Protein AF-A0A925WVT5-F1 (afdb_monomer_lite)

Secondary structure (DSSP, 8-state):
-PPPPP-PPPPPPP---PPPHHHHHHHHHHHHHHHHHHHHHHHHHHHHHHHTS---HHHHHHHHTTPPPPTTPEE-HHHHHHHHHHHHHHHHHH-S-EEEEEEEEESS-HHHHHHHHHHHHHHTT-EE-S-S---SS---TTEEEEEEEETTTTEEEEEEEEEPP--S-S--TTGGGPEEEEEEEEE-PPPGGGS-------

Foldseek 3Di:
DDDDDDDDDDPDDPPDPPDPVVVVVVVVVVVVVVVVCVVVVVLVVQLVVQLPDDDDPVVLVVLLPPQDDDPPWAWDSNVLSNVRSVVVVVCVVVDPKRKHKTKTKDQAAQVVRVVVSVVVVVVVVWDWDPVQDPPPDDPPVFKGKIKTAHLVQQKIKIKMKGQDPPPVPPVDPSSRRIIMIMIMMIGDHDHPVPPPPPDPDD

pLDDT: mean 70.67, std 15.47, range [34.19, 94.88]

Radius of gyration: 29.47 Å; chains: 1; bounding box: 106×69×41 Å

Structure (mmCIF, N/CA/C/O backbone):
data_AF-A0A925WVT5-F1
#
_entry.id   AF-A0A925WVT5-F1
#
loop_
_atom_site.group_PDB
_atom_site.id
_atom_site.type_symbol
_atom_site.label_atom_id
_atom_site.label_alt_id
_atom_site.label_comp_id
_atom_site.label_asym_id
_atom_site.label_entity_id
_atom_site.label_seq_id
_atom_site.pdbx_PDB_ins_code
_atom_site.Cartn_x
_atom_site.Cartn_y
_atom_site.Cartn_z
_atom_site.occupancy
_atom_site.B_iso_or_equiv
_atom_site.auth_seq_id
_atom_site.auth_comp_id
_atom_site.auth_asym_id
_atom_site.auth_atom_id
_atom_site.pdbx_PDB_model_num
ATOM 1 N N . MET A 1 1 ? 88.224 53.653 -10.652 1.00 45.69 1 MET A N 1
ATOM 2 C CA . MET A 1 1 ? 87.003 53.830 -11.466 1.00 45.69 1 MET A CA 1
ATOM 3 C C . MET A 1 1 ? 86.224 52.527 -11.390 1.00 45.69 1 MET A C 1
ATOM 5 O O . MET A 1 1 ? 86.598 51.569 -12.052 1.00 45.69 1 MET A O 1
ATOM 9 N N . SER A 1 2 ? 85.255 52.446 -10.478 1.00 47.62 2 SER A N 1
ATOM 10 C CA . SER A 1 2 ? 84.489 51.220 -10.221 1.00 47.62 2 SER A CA 1
ATOM 11 C C . SER A 1 2 ? 83.299 51.134 -11.172 1.00 47.62 2 SER A C 1
ATOM 13 O O . SER A 1 2 ? 82.505 52.067 -11.253 1.00 47.62 2 SER A O 1
ATOM 15 N N . TYR A 1 3 ? 83.199 50.018 -11.891 1.00 47.72 3 TYR A N 1
ATOM 16 C CA . TYR A 1 3 ? 82.054 49.664 -12.725 1.00 47.72 3 TYR A CA 1
ATOM 17 C C . TYR A 1 3 ? 80.846 49.322 -11.836 1.00 47.72 3 TYR A C 1
ATOM 19 O O . TYR A 1 3 ? 80.918 48.383 -11.046 1.00 47.72 3 TYR A O 1
ATOM 27 N N . SER A 1 4 ? 79.732 50.046 -11.986 1.00 49.59 4 SER A N 1
ATOM 28 C CA . SER A 1 4 ? 78.416 49.571 -11.534 1.00 49.59 4 SER A CA 1
ATOM 29 C C . SER A 1 4 ? 77.867 48.584 -12.569 1.00 49.59 4 SER A C 1
ATOM 31 O O . SER A 1 4 ? 77.761 48.961 -13.740 1.00 49.59 4 SER A O 1
ATOM 33 N N . PRO A 1 5 ? 77.506 47.344 -12.196 1.00 60.41 5 PRO A N 1
ATOM 34 C CA . PRO A 1 5 ? 76.841 46.432 -13.116 1.00 60.41 5 PRO A CA 1
ATOM 35 C C . PRO A 1 5 ? 75.437 46.953 -13.446 1.00 60.41 5 PRO A C 1
ATOM 37 O O . PRO A 1 5 ? 74.680 47.359 -12.564 1.00 60.41 5 PRO A O 1
ATOM 40 N N . ALA A 1 6 ? 75.109 46.959 -14.738 1.00 62.28 6 ALA A N 1
ATOM 41 C CA . ALA A 1 6 ? 73.810 47.368 -15.251 1.00 62.28 6 ALA A CA 1
ATOM 42 C C . ALA A 1 6 ? 72.690 46.490 -14.664 1.00 62.28 6 ALA A C 1
ATOM 44 O O . ALA A 1 6 ? 72.748 45.262 -14.724 1.00 62.28 6 ALA A O 1
ATOM 45 N N . TYR A 1 7 ? 71.665 47.131 -14.102 1.00 69.88 7 TYR A N 1
ATOM 46 C CA . TYR A 1 7 ? 70.455 46.472 -13.620 1.00 69.88 7 TYR A CA 1
ATOM 47 C C . TYR A 1 7 ? 69.658 45.927 -14.815 1.00 69.88 7 TYR A C 1
ATOM 49 O O . TYR A 1 7 ? 69.128 46.699 -15.614 1.00 69.88 7 TYR A O 1
ATOM 57 N N . ILE A 1 8 ? 69.582 44.601 -14.947 1.00 67.62 8 ILE A N 1
ATOM 58 C CA . ILE A 1 8 ? 68.705 43.928 -15.912 1.00 67.62 8 ILE A CA 1
ATOM 59 C C . ILE A 1 8 ? 67.385 43.637 -15.182 1.00 67.62 8 ILE A C 1
ATOM 61 O O . ILE A 1 8 ? 67.406 42.883 -14.205 1.00 67.62 8 ILE A O 1
ATOM 65 N N . PRO A 1 9 ? 66.243 44.218 -15.592 1.00 72.12 9 PRO A N 1
ATOM 66 C CA . PRO A 1 9 ? 64.969 43.907 -14.958 1.00 72.12 9 PRO A CA 1
ATOM 67 C C . PRO A 1 9 ? 64.610 42.427 -15.185 1.00 72.12 9 PRO A C 1
ATOM 69 O O . PRO A 1 9 ? 64.878 41.891 -16.265 1.00 72.12 9 PRO A O 1
ATOM 72 N N . PRO A 1 10 ? 64.001 41.747 -14.195 1.00 75.12 10 PRO A N 1
ATOM 73 C CA . PRO A 1 10 ? 63.557 40.370 -14.367 1.00 75.12 10 PRO A CA 1
ATOM 74 C C . PRO A 1 10 ? 62.516 40.284 -15.497 1.00 75.12 10 PRO A C 1
ATOM 76 O O . PRO A 1 10 ? 61.729 41.220 -15.677 1.00 75.12 10 PRO A O 1
ATOM 79 N N . PRO A 1 11 ? 62.490 39.180 -16.266 1.00 73.38 11 PRO A N 1
ATOM 80 C CA . PRO A 1 11 ? 61.531 39.018 -17.349 1.00 73.38 11 PRO A CA 1
ATOM 81 C C . PRO A 1 11 ? 60.091 39.104 -16.813 1.00 73.38 11 PRO A C 1
ATOM 83 O O . PRO A 1 11 ? 59.824 38.652 -15.694 1.00 73.38 11 PRO A O 1
ATOM 86 N N . PRO A 1 12 ? 59.150 39.670 -17.592 1.00 67.06 12 PRO A N 1
ATOM 87 C CA . PRO A 1 12 ? 57.758 39.772 -17.179 1.00 67.06 12 PRO A CA 1
ATOM 88 C C . PRO A 1 12 ? 57.200 38.378 -16.874 1.00 67.06 12 PRO A C 1
ATOM 90 O O . PRO A 1 12 ? 57.377 37.438 -17.652 1.00 67.06 12 PRO A O 1
ATOM 93 N N . ALA A 1 13 ? 56.531 38.242 -15.726 1.00 66.44 13 ALA A N 1
ATOM 94 C CA . ALA A 1 13 ? 55.899 36.989 -15.331 1.00 66.44 13 ALA A CA 1
ATOM 95 C C . ALA A 1 13 ? 54.921 36.517 -16.427 1.00 66.44 13 ALA A C 1
ATOM 97 O O . ALA A 1 13 ? 54.208 37.346 -17.002 1.00 66.44 13 ALA A O 1
ATOM 98 N N . PRO A 1 14 ? 54.850 35.206 -16.728 1.00 63.38 14 PRO A N 1
ATOM 99 C CA . PRO A 1 14 ? 53.946 34.708 -17.753 1.00 63.38 14 PRO A CA 1
ATOM 100 C C . PRO A 1 14 ? 52.505 35.068 -17.386 1.00 63.38 14 PRO A C 1
ATOM 102 O O . PRO A 1 14 ? 52.038 34.785 -16.279 1.00 63.38 14 PRO A O 1
ATOM 105 N N . ALA A 1 15 ? 51.797 35.692 -18.329 1.00 61.28 15 ALA A N 1
ATOM 106 C CA . ALA A 1 15 ? 50.393 36.036 -18.173 1.00 61.28 15 ALA A CA 1
ATOM 107 C C . ALA A 1 15 ? 49.598 34.768 -17.825 1.00 61.28 15 ALA A C 1
ATOM 109 O O . ALA A 1 15 ? 49.485 33.844 -18.637 1.00 61.28 15 ALA A O 1
ATOM 110 N N . ARG A 1 16 ? 49.051 34.705 -16.604 1.00 61.50 16 ARG A N 1
ATOM 111 C CA . ARG A 1 16 ? 48.107 33.654 -1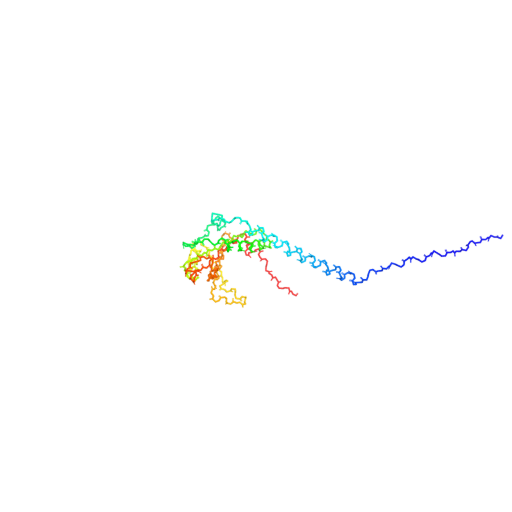6.217 1.00 61.50 16 ARG A CA 1
ATOM 112 C C . ARG A 1 16 ? 46.911 33.761 -17.159 1.00 61.50 16 ARG A C 1
ATOM 114 O O . ARG A 1 16 ? 46.102 34.673 -17.020 1.00 61.50 16 ARG A O 1
ATOM 121 N N . ARG A 1 17 ? 46.801 32.846 -18.128 1.00 60.56 17 ARG A N 1
ATOM 122 C CA . ARG A 1 17 ? 45.593 32.690 -18.948 1.00 60.56 17 ARG A CA 1
ATOM 123 C C . ARG A 1 17 ? 44.449 32.324 -18.007 1.00 60.56 17 ARG A C 1
ATOM 125 O O . ARG A 1 17 ? 44.301 31.165 -17.621 1.00 60.56 17 ARG A O 1
ATOM 132 N N . GLY A 1 18 ? 43.694 33.332 -17.577 1.00 61.41 18 GLY A N 1
ATOM 133 C CA . GLY A 1 18 ? 42.478 33.145 -16.802 1.00 61.41 18 GLY A CA 1
ATOM 134 C C . GLY A 1 18 ? 41.547 32.231 -17.586 1.00 61.41 18 GLY A C 1
ATOM 135 O O . GLY A 1 18 ? 41.316 32.448 -18.777 1.00 61.41 18 GLY A O 1
ATOM 136 N N . ARG A 1 19 ? 41.071 31.160 -16.948 1.00 66.19 19 ARG A N 1
ATOM 137 C CA . ARG A 1 19 ? 40.091 30.271 -17.575 1.00 66.19 19 ARG A CA 1
ATOM 138 C C . ARG A 1 19 ? 38.859 31.102 -17.925 1.00 66.19 19 ARG A C 1
ATOM 140 O O . ARG A 1 19 ? 38.351 31.832 -17.078 1.00 66.19 19 ARG A O 1
ATOM 147 N N . SER A 1 20 ? 38.422 30.999 -19.179 1.00 72.50 20 SER A N 1
ATOM 148 C CA . SER A 1 20 ? 37.258 31.723 -19.688 1.00 72.50 20 SER A CA 1
ATOM 149 C C . SER A 1 20 ? 36.032 31.441 -18.806 1.00 72.50 20 SER A C 1
ATOM 151 O O . SER A 1 20 ? 35.826 30.282 -18.443 1.00 72.50 20 SER A O 1
ATOM 153 N N . PRO A 1 21 ? 35.195 32.437 -18.475 1.00 66.00 21 PRO A N 1
ATOM 154 C CA . PRO A 1 21 ? 33.977 32.228 -17.686 1.00 66.00 21 PRO A CA 1
ATOM 155 C C . PRO A 1 21 ? 33.044 31.163 -18.296 1.00 66.00 21 PRO A C 1
ATOM 157 O O . PRO A 1 21 ? 32.388 30.422 -17.566 1.00 66.00 21 PRO A O 1
ATOM 160 N N . TRP A 1 22 ? 33.080 30.978 -19.620 1.00 60.25 22 TRP A N 1
ATOM 161 C CA . TRP A 1 22 ? 32.356 29.920 -20.336 1.00 60.25 22 TRP A CA 1
ATOM 162 C C . TRP A 1 22 ? 32.799 28.497 -19.973 1.00 60.25 22 TRP A C 1
ATOM 164 O O . TRP A 1 22 ? 32.006 27.564 -20.066 1.00 60.25 22 TRP A O 1
ATOM 174 N N . PHE A 1 23 ? 34.038 28.323 -19.506 1.00 69.94 23 PHE A N 1
ATOM 175 C CA . PHE A 1 23 ? 34.522 27.046 -18.982 1.00 69.94 23 PHE A CA 1
ATOM 176 C C . PHE A 1 23 ? 33.758 26.642 -17.715 1.00 69.94 23 PHE A C 1
ATOM 178 O O . PHE A 1 23 ? 33.410 25.476 -17.551 1.00 69.94 23 PHE A O 1
ATOM 185 N N . PHE A 1 24 ? 33.443 27.604 -16.840 1.00 64.31 24 PHE A N 1
ATOM 186 C CA . PHE A 1 24 ? 32.674 27.346 -15.621 1.00 64.31 24 PHE A CA 1
ATOM 187 C C . PHE A 1 24 ? 31.195 27.086 -15.919 1.00 64.31 24 PHE A C 1
ATOM 189 O O . PHE A 1 24 ? 30.600 26.218 -15.289 1.00 64.31 24 PHE A O 1
ATOM 196 N N . VAL A 1 25 ? 30.626 27.757 -16.926 1.00 65.31 25 VAL A N 1
ATOM 197 C CA . VAL A 1 25 ? 29.258 27.481 -17.403 1.00 65.31 25 VAL A CA 1
ATOM 198 C C . VAL A 1 25 ? 29.161 26.079 -18.017 1.00 65.31 25 VAL A C 1
ATOM 200 O O . VAL A 1 25 ? 28.255 25.321 -17.677 1.00 65.31 25 VAL A O 1
ATOM 203 N N . GLY A 1 26 ? 30.124 25.692 -18.861 1.00 65.25 26 GLY A N 1
ATOM 204 C CA . GLY A 1 26 ? 30.185 24.351 -19.453 1.00 65.25 26 GLY A CA 1
ATOM 205 C C . GLY A 1 26 ? 30.374 23.247 -18.408 1.00 65.25 26 GLY A C 1
ATOM 206 O O . GLY A 1 26 ? 29.669 22.241 -18.441 1.00 65.25 26 GLY A O 1
ATOM 207 N N . MET A 1 27 ? 31.259 23.464 -17.430 1.00 72.62 27 MET A N 1
ATOM 208 C CA . MET A 1 27 ? 31.449 22.548 -16.299 1.00 72.62 27 MET A CA 1
ATOM 209 C C . MET A 1 27 ? 30.206 22.450 -15.409 1.00 72.62 27 MET A C 1
ATOM 211 O O . MET A 1 27 ? 29.864 21.355 -14.970 1.00 72.62 27 MET A O 1
ATOM 215 N N . GLY A 1 28 ? 29.511 23.565 -15.170 1.00 63.00 28 GLY A N 1
ATOM 216 C CA . GLY A 1 28 ? 28.261 23.583 -14.414 1.00 63.00 28 GLY A CA 1
ATOM 217 C C . GLY A 1 28 ? 27.161 22.777 -15.102 1.00 63.00 28 GLY A C 1
ATOM 218 O O . GLY A 1 28 ? 26.512 21.956 -14.461 1.00 63.00 28 GLY A O 1
ATOM 219 N N . CYS A 1 29 ? 27.003 22.938 -16.418 1.00 74.19 29 CYS A N 1
ATOM 220 C CA . CYS A 1 29 ? 26.008 22.198 -17.193 1.00 74.19 29 CYS A CA 1
ATOM 221 C C . CYS A 1 29 ? 26.336 20.695 -17.256 1.00 74.19 29 CYS A C 1
ATOM 223 O O . CYS A 1 29 ? 25.462 19.861 -17.036 1.00 74.19 29 CYS A O 1
ATOM 225 N N . LEU A 1 30 ? 27.610 20.336 -17.456 1.00 69.25 30 LEU A N 1
ATOM 226 C CA . LEU A 1 30 ? 28.064 18.942 -17.443 1.00 69.25 30 LEU A CA 1
ATOM 227 C C . LEU A 1 30 ? 27.851 18.279 -16.072 1.00 69.25 30 LEU A C 1
ATOM 229 O O . LEU A 1 30 ? 27.369 17.151 -16.004 1.00 69.25 30 LEU A O 1
ATOM 233 N N . ALA A 1 31 ? 28.172 18.978 -14.980 1.00 68.06 31 ALA A N 1
ATOM 234 C CA . ALA A 1 31 ? 27.946 18.483 -13.625 1.00 68.06 31 ALA A CA 1
ATOM 235 C C . ALA A 1 31 ? 26.453 18.274 -13.341 1.00 68.06 31 ALA A C 1
ATOM 237 O O . ALA A 1 31 ? 26.081 17.269 -12.743 1.00 68.06 31 ALA A O 1
ATOM 238 N N . LEU A 1 32 ? 25.595 19.181 -13.813 1.00 68.75 32 LEU A N 1
ATOM 239 C CA . LEU A 1 32 ? 24.148 19.080 -13.641 1.00 68.75 32 LEU A CA 1
ATOM 240 C C . LEU A 1 32 ? 23.580 17.904 -14.442 1.00 68.75 32 LEU A C 1
ATOM 242 O O . LEU A 1 32 ? 22.817 17.110 -13.901 1.00 68.75 32 LEU A O 1
ATOM 246 N N . VAL A 1 33 ? 24.028 17.711 -15.684 1.00 73.44 33 VAL A N 1
ATOM 247 C CA . VAL A 1 33 ? 23.673 16.541 -16.502 1.00 73.44 33 VAL A CA 1
ATOM 248 C C . VAL A 1 33 ? 24.099 15.247 -15.807 1.00 73.44 33 VAL A C 1
ATOM 250 O O . VAL A 1 33 ? 23.264 14.369 -15.604 1.00 73.44 33 VAL A O 1
ATOM 253 N N . LEU A 1 34 ? 25.353 15.138 -15.361 1.00 72.56 34 LEU A N 1
ATOM 254 C CA . LEU A 1 34 ? 25.850 13.953 -14.652 1.00 72.56 34 LEU A CA 1
ATOM 255 C C . LEU A 1 34 ? 25.099 13.690 -13.343 1.00 72.56 34 LEU A C 1
ATOM 257 O O . LEU A 1 34 ? 24.803 12.540 -13.032 1.00 72.56 34 LEU A O 1
ATOM 261 N N . LEU A 1 35 ? 24.747 14.737 -12.599 1.00 71.94 35 LEU A N 1
ATOM 262 C CA . LEU A 1 35 ? 23.966 14.625 -11.370 1.00 71.94 35 LEU A CA 1
ATOM 263 C C . LEU A 1 35 ? 22.532 14.160 -11.659 1.00 71.94 35 LEU A C 1
ATOM 265 O O . LEU A 1 35 ? 22.002 13.328 -10.927 1.00 71.94 35 LEU A O 1
ATOM 269 N N . THR A 1 36 ? 21.937 14.613 -12.765 1.00 62.91 36 THR A N 1
ATOM 270 C CA . THR A 1 36 ? 20.603 14.178 -13.207 1.00 62.91 36 THR A CA 1
ATOM 271 C C . THR A 1 36 ? 20.624 12.718 -13.660 1.00 62.91 36 THR A C 1
ATOM 273 O O . THR A 1 36 ? 19.801 11.927 -13.209 1.00 62.91 36 THR A O 1
ATOM 276 N N . PHE A 1 37 ? 21.600 12.317 -14.481 1.00 67.75 37 PHE A N 1
ATOM 277 C CA . PHE A 1 37 ? 21.779 10.919 -14.889 1.00 67.75 37 PHE A CA 1
ATOM 278 C C . PHE A 1 37 ? 22.118 10.009 -13.705 1.00 67.75 37 PHE A C 1
ATOM 280 O O . PHE A 1 37 ? 21.626 8.887 -13.643 1.00 67.75 37 PHE A O 1
ATOM 287 N N . GLY A 1 38 ? 22.906 10.493 -12.742 1.00 62.12 38 GLY A N 1
ATOM 288 C CA . GLY A 1 38 ? 23.206 9.784 -11.502 1.00 62.12 38 GLY A CA 1
ATOM 289 C C . GLY A 1 38 ? 21.960 9.567 -10.644 1.00 62.12 38 GLY A C 1
ATOM 290 O O . GLY A 1 38 ? 21.712 8.446 -10.211 1.00 62.12 38 GLY A O 1
ATOM 291 N N . LEU A 1 39 ? 21.134 10.601 -10.453 1.00 59.88 39 LEU A N 1
ATOM 292 C CA . LEU A 1 39 ? 19.866 10.509 -9.719 1.00 59.88 39 LEU A CA 1
ATOM 293 C C . LEU A 1 39 ? 18.859 9.586 -10.408 1.00 59.88 39 LEU A C 1
ATOM 295 O O . LEU A 1 39 ? 18.268 8.729 -9.753 1.00 59.88 39 LEU A O 1
ATOM 299 N N . VAL A 1 40 ? 18.685 9.727 -11.724 1.00 61.34 40 VAL A N 1
ATOM 300 C CA . VAL A 1 40 ? 17.764 8.891 -12.505 1.00 61.34 40 VAL A CA 1
ATOM 301 C C . VAL A 1 40 ? 18.252 7.444 -12.539 1.00 61.34 40 VAL A C 1
ATOM 303 O O . VAL A 1 40 ? 17.480 6.537 -12.247 1.00 61.34 40 VAL A O 1
ATOM 306 N N . GLY A 1 41 ? 19.536 7.210 -12.816 1.00 60.28 41 GLY A N 1
ATOM 307 C CA . GLY A 1 41 ? 20.130 5.872 -12.825 1.00 60.28 41 GLY A CA 1
ATOM 308 C C . GLY A 1 41 ? 20.057 5.189 -11.458 1.00 60.28 41 GLY A C 1
ATOM 309 O O . GLY A 1 41 ? 19.690 4.017 -11.375 1.00 60.28 41 GLY A O 1
ATOM 310 N N . TYR A 1 42 ? 20.318 5.926 -10.375 1.00 62.66 42 TYR A N 1
ATOM 311 C CA . TYR A 1 42 ? 20.166 5.428 -9.008 1.00 62.66 42 TYR A CA 1
ATOM 312 C C . TYR A 1 42 ? 18.704 5.097 -8.675 1.00 62.66 42 TYR A C 1
ATOM 314 O O . TYR A 1 42 ? 18.426 4.037 -8.107 1.00 62.66 42 TYR A O 1
ATOM 322 N N . GLY A 1 43 ? 17.765 5.963 -9.069 1.00 58.47 43 GLY A N 1
ATOM 323 C CA . GLY A 1 43 ? 16.329 5.743 -8.904 1.00 58.47 43 GLY A CA 1
ATOM 324 C C . GLY A 1 43 ? 15.826 4.511 -9.660 1.00 58.47 43 GLY A C 1
ATOM 325 O O . GLY A 1 43 ? 15.137 3.677 -9.076 1.00 58.47 43 GLY A O 1
ATOM 326 N N . VAL A 1 44 ? 16.227 4.343 -10.925 1.00 60.97 44 VAL A N 1
ATOM 327 C CA . VAL A 1 44 ? 15.867 3.183 -11.759 1.00 60.97 44 VAL A CA 1
ATOM 328 C C . VAL A 1 44 ? 16.461 1.893 -11.193 1.00 60.97 44 VAL A C 1
ATOM 330 O O . VAL A 1 44 ? 15.740 0.913 -11.031 1.00 60.97 44 VAL A O 1
ATOM 333 N N . TYR A 1 45 ? 17.745 1.885 -10.821 1.00 60.25 45 TYR A N 1
ATOM 334 C CA . TYR A 1 45 ? 18.396 0.706 -10.239 1.00 60.25 45 TYR A CA 1
ATOM 335 C C . TYR A 1 45 ? 17.708 0.242 -8.947 1.00 60.25 45 TYR A C 1
ATOM 337 O O . TYR A 1 45 ? 17.424 -0.945 -8.770 1.00 60.25 45 TYR A O 1
ATOM 345 N N . ARG A 1 46 ? 17.382 1.181 -8.052 1.00 57.34 46 ARG A N 1
ATOM 346 C CA . ARG A 1 46 ? 16.660 0.886 -6.807 1.00 57.34 46 ARG A CA 1
ATOM 347 C C . ARG A 1 46 ? 15.222 0.438 -7.064 1.00 57.34 46 ARG A C 1
ATOM 349 O O . ARG A 1 46 ? 14.784 -0.513 -6.424 1.00 57.34 46 ARG A O 1
ATOM 356 N N . GLY A 1 47 ? 14.521 1.065 -8.010 1.00 55.28 47 GLY A N 1
ATOM 357 C CA . GLY A 1 47 ? 13.163 0.681 -8.403 1.00 55.28 47 GLY A CA 1
ATOM 358 C C . GLY A 1 47 ? 13.095 -0.740 -8.965 1.00 55.28 47 GLY A C 1
ATOM 359 O O . GLY A 1 47 ? 12.258 -1.530 -8.536 1.00 55.28 47 GLY A O 1
ATOM 360 N N . VAL A 1 48 ? 14.030 -1.107 -9.846 1.00 59.81 48 VAL A N 1
ATOM 361 C CA . VAL A 1 48 ? 14.134 -2.464 -10.412 1.00 59.81 48 VAL A CA 1
ATOM 362 C C . VAL A 1 48 ? 14.510 -3.487 -9.337 1.00 59.81 48 VAL A C 1
ATOM 364 O O . VAL A 1 48 ? 13.933 -4.571 -9.283 1.00 59.81 48 VAL A O 1
ATOM 367 N N . SER A 1 49 ? 15.437 -3.145 -8.437 1.00 60.38 49 SER A N 1
ATOM 368 C CA . SER A 1 49 ? 15.805 -4.016 -7.315 1.00 60.38 49 SER A CA 1
ATOM 369 C C . SER A 1 49 ? 14.628 -4.270 -6.365 1.00 60.38 49 SER A C 1
ATOM 371 O O . SER A 1 49 ? 14.449 -5.401 -5.922 1.00 60.38 49 SER A O 1
ATOM 373 N N . ALA A 1 50 ? 13.800 -3.255 -6.097 1.00 58.88 50 ALA A N 1
ATOM 374 C CA . ALA A 1 50 ? 12.591 -3.388 -5.288 1.00 58.88 50 ALA A CA 1
ATOM 375 C C . ALA A 1 50 ? 11.487 -4.193 -6.000 1.00 58.88 50 AL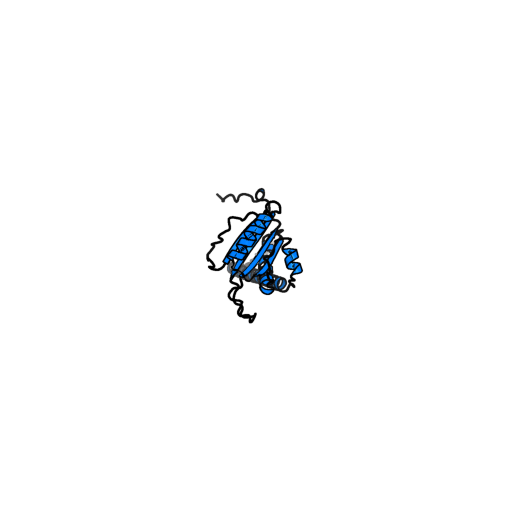A A C 1
ATOM 377 O O . ALA A 1 50 ? 10.836 -5.021 -5.368 1.00 58.88 50 ALA A O 1
ATOM 378 N N . TYR A 1 51 ? 11.306 -4.004 -7.311 1.00 57.84 51 TYR A N 1
ATOM 379 C CA . TYR A 1 51 ? 10.319 -4.738 -8.113 1.00 57.84 51 TYR A CA 1
ATOM 380 C C . TYR A 1 51 ? 10.630 -6.243 -8.217 1.00 57.84 51 TYR A C 1
ATOM 382 O O . TYR A 1 51 ? 9.722 -7.073 -8.245 1.00 57.84 51 TYR A O 1
ATOM 390 N N . ASN A 1 52 ? 11.914 -6.608 -8.219 1.00 61.91 52 ASN A N 1
ATOM 391 C CA . ASN A 1 52 ? 12.358 -8.001 -8.293 1.00 61.91 52 ASN A CA 1
ATOM 392 C C . ASN A 1 52 ? 12.319 -8.747 -6.949 1.00 61.91 52 ASN A C 1
ATOM 394 O O . ASN A 1 52 ? 12.656 -9.932 -6.912 1.00 61.91 52 ASN A O 1
ATOM 398 N N . GLN A 1 53 ? 11.923 -8.101 -5.846 1.00 65.81 53 GLN A N 1
ATOM 399 C CA . GLN A 1 53 ? 11.771 -8.813 -4.579 1.00 65.81 53 GLN A CA 1
ATOM 400 C C . GLN A 1 53 ? 10.567 -9.768 -4.644 1.00 65.81 53 GLN A C 1
ATOM 402 O O . GLN A 1 53 ? 9.500 -9.387 -5.139 1.00 65.81 53 GLN A O 1
ATOM 407 N N . PRO A 1 54 ? 10.713 -11.020 -4.171 1.00 63.72 54 PRO A N 1
ATOM 408 C CA . PRO A 1 54 ? 9.599 -11.953 -4.131 1.00 63.72 54 PRO A CA 1
ATOM 409 C C . PRO A 1 54 ? 8.526 -11.412 -3.183 1.00 63.72 54 PRO A C 1
ATOM 411 O O . PRO A 1 54 ? 8.815 -11.089 -2.038 1.00 63.72 54 PRO A O 1
ATOM 414 N N . VAL A 1 55 ? 7.288 -11.308 -3.669 1.00 70.31 55 VAL A N 1
ATOM 415 C CA . VAL A 1 55 ? 6.127 -10.914 -2.863 1.00 70.31 55 VAL A CA 1
ATOM 416 C C . VAL A 1 55 ? 5.290 -12.160 -2.617 1.00 70.31 55 VAL A C 1
ATOM 418 O O . VAL A 1 55 ? 4.826 -12.785 -3.570 1.00 70.31 55 VAL A O 1
ATOM 421 N N . THR A 1 56 ? 5.084 -12.518 -1.351 1.00 74.62 56 THR A N 1
ATOM 422 C CA . THR A 1 56 ? 4.187 -13.614 -0.959 1.00 74.62 56 THR A CA 1
ATOM 423 C C . THR A 1 56 ? 2.944 -13.080 -0.247 1.00 74.62 56 THR A C 1
ATOM 425 O O . THR A 1 56 ? 2.975 -12.014 0.371 1.00 74.62 56 THR A O 1
ATOM 428 N N . ASN A 1 57 ? 1.841 -13.837 -0.299 1.00 73.81 57 ASN A N 1
ATOM 429 C CA . ASN A 1 57 ? 0.605 -13.507 0.427 1.00 73.81 57 ASN A CA 1
ATOM 430 C C . ASN A 1 57 ? 0.861 -13.321 1.931 1.00 73.81 57 ASN A C 1
ATOM 432 O O . ASN A 1 57 ? 0.357 -12.384 2.542 1.00 73.81 57 ASN A O 1
ATOM 436 N N . GLU A 1 58 ? 1.675 -14.196 2.518 1.00 77.75 58 GLU A N 1
ATOM 437 C CA . GLU A 1 58 ? 2.023 -14.168 3.941 1.00 77.75 58 GLU A CA 1
ATOM 438 C C . GLU A 1 58 ? 2.788 -12.898 4.313 1.00 77.75 58 GLU A C 1
ATOM 440 O O . GLU A 1 58 ? 2.505 -12.267 5.333 1.00 77.75 58 GLU A O 1
ATOM 445 N N . GLU A 1 59 ? 3.735 -12.480 3.471 1.00 79.69 59 GLU A N 1
ATOM 446 C CA . GLU A 1 59 ? 4.477 -11.246 3.686 1.00 79.69 59 GLU A CA 1
ATOM 447 C C . GLU A 1 59 ? 3.569 -10.022 3.575 1.00 79.69 59 GLU A C 1
ATOM 449 O O . GLU A 1 59 ? 3.665 -9.121 4.408 1.00 79.69 59 GLU A O 1
ATOM 454 N N . VAL A 1 60 ? 2.664 -10.007 2.595 1.00 80.25 60 VAL A N 1
ATOM 455 C CA . VAL A 1 60 ? 1.680 -8.936 2.424 1.00 80.25 60 VAL A CA 1
ATOM 456 C C . VAL A 1 60 ? 0.797 -8.817 3.662 1.00 80.25 60 VAL A C 1
ATOM 458 O O . VAL A 1 60 ? 0.730 -7.737 4.250 1.00 80.25 60 VAL A O 1
ATOM 461 N N . VAL A 1 61 ? 0.194 -9.918 4.117 1.00 79.62 61 VAL A N 1
ATOM 462 C CA . VAL A 1 61 ? -0.659 -9.939 5.316 1.00 79.62 61 VAL A CA 1
ATOM 463 C C . VAL A 1 61 ? 0.121 -9.478 6.548 1.00 79.62 61 VAL A C 1
ATOM 465 O O . VAL A 1 61 ? -0.354 -8.634 7.309 1.00 79.62 61 VAL A O 1
ATOM 468 N N . ARG A 1 62 ? 1.356 -9.962 6.715 1.00 81.88 62 ARG A N 1
ATOM 469 C CA . ARG A 1 62 ? 2.241 -9.543 7.807 1.00 81.88 62 ARG A CA 1
ATOM 470 C C . ARG A 1 62 ? 2.571 -8.050 7.737 1.00 81.88 62 ARG A C 1
ATOM 472 O O . ARG A 1 62 ? 2.568 -7.387 8.768 1.00 81.88 62 ARG A O 1
ATOM 479 N N . SER A 1 63 ? 2.846 -7.517 6.547 1.00 80.75 63 SER A N 1
ATOM 480 C CA . SER A 1 63 ? 3.215 -6.108 6.353 1.00 80.75 63 SER A CA 1
ATOM 481 C C . SER A 1 63 ? 2.046 -5.152 6.601 1.00 80.75 63 SER A C 1
ATOM 483 O O . SER A 1 63 ? 2.228 -4.089 7.197 1.00 80.75 63 SER A O 1
ATOM 485 N N . LEU A 1 64 ? 0.830 -5.558 6.227 1.00 84.56 64 LEU A N 1
ATOM 486 C CA . LEU A 1 64 ? -0.387 -4.802 6.497 1.00 84.56 64 LEU A CA 1
ATOM 487 C C . LEU A 1 64 ? -0.770 -4.829 7.983 1.00 84.56 64 LEU A C 1
ATOM 489 O O . LEU A 1 64 ? -1.481 -3.942 8.426 1.00 84.56 64 LEU A O 1
ATOM 493 N N . GLY A 1 65 ? -0.243 -5.761 8.782 1.00 81.25 65 GLY A N 1
ATOM 494 C CA . GLY A 1 65 ? -0.190 -5.635 10.242 1.00 81.25 65 GLY A CA 1
ATOM 495 C C . GLY A 1 65 ? -1.548 -5.500 10.932 1.00 81.25 65 GLY A C 1
ATOM 496 O O . GLY A 1 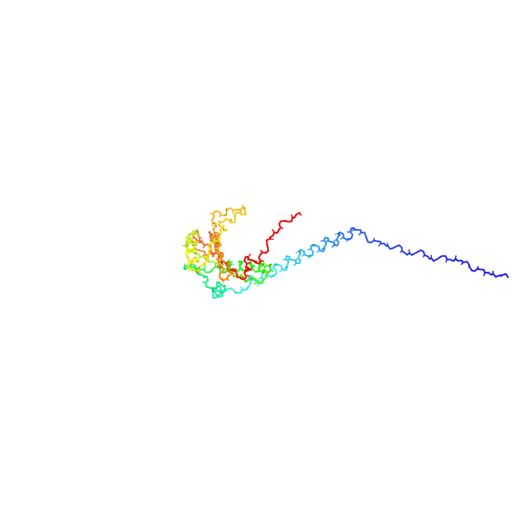65 ? -1.714 -4.637 11.788 1.00 81.25 65 GLY A O 1
ATOM 497 N N . GLY A 1 66 ? -2.505 -6.353 10.563 1.00 83.38 66 GLY A N 1
ATOM 498 C CA . GLY A 1 66 ? -3.837 -6.396 11.177 1.00 83.38 66 GLY A CA 1
ATOM 499 C C . GLY A 1 66 ? -4.891 -5.535 10.482 1.00 83.38 66 GLY A C 1
ATOM 500 O O . GLY A 1 66 ? -6.049 -5.573 10.892 1.00 83.38 66 GLY A O 1
ATOM 501 N N . ILE A 1 67 ? -4.529 -4.812 9.414 1.00 89.19 67 ILE A N 1
ATOM 502 C CA . ILE A 1 67 ? -5.521 -4.164 8.552 1.00 89.19 67 ILE A CA 1
ATOM 503 C C . ILE A 1 67 ? -6.397 -5.240 7.896 1.00 89.19 67 ILE A C 1
ATOM 505 O O . ILE A 1 67 ? -5.868 -6.168 7.276 1.00 89.19 67 ILE A O 1
ATOM 509 N N . PRO A 1 68 ? -7.727 -5.133 8.033 1.00 89.81 68 PRO A N 1
ATOM 510 C CA . PRO A 1 68 ? -8.658 -6.116 7.509 1.00 89.81 68 PRO A CA 1
ATOM 511 C C . PRO A 1 68 ? -8.612 -6.115 5.975 1.00 89.81 68 PRO A C 1
ATOM 513 O O . PRO A 1 68 ? -8.529 -5.069 5.328 1.00 89.81 68 PRO A O 1
ATOM 516 N N . LEU A 1 69 ? -8.656 -7.303 5.380 1.00 89.75 69 LEU A N 1
ATOM 517 C CA . LEU A 1 69 ? -8.712 -7.473 3.930 1.00 89.75 69 LEU A CA 1
ATOM 518 C C . LEU A 1 69 ? -10.148 -7.733 3.500 1.00 89.75 69 LEU A C 1
ATOM 520 O O . LEU A 1 69 ? -10.860 -8.484 4.169 1.00 89.75 69 LEU A O 1
ATOM 524 N N . TYR A 1 70 ? -10.557 -7.133 2.381 1.00 89.44 70 TYR A N 1
ATOM 525 C CA . TYR A 1 70 ? -11.892 -7.362 1.839 1.00 89.44 70 TYR A CA 1
ATOM 526 C C . TYR A 1 70 ? -12.138 -8.873 1.621 1.00 89.44 70 TYR A C 1
ATOM 528 O O . TYR A 1 70 ? -11.238 -9.572 1.139 1.00 89.44 70 TYR A O 1
ATOM 536 N N . PRO A 1 71 ? -13.327 -9.410 1.954 1.00 86.62 71 PRO A N 1
ATOM 537 C CA . PRO A 1 71 ? -13.610 -10.832 1.791 1.00 86.62 71 PRO A CA 1
ATOM 538 C C . PRO A 1 71 ? -13.416 -11.291 0.342 1.00 86.62 71 PRO A C 1
ATOM 540 O O . PRO A 1 71 ? -13.883 -10.644 -0.591 1.00 86.62 71 PRO A O 1
ATOM 543 N N . ASN A 1 72 ? -12.752 -12.432 0.146 1.00 83.50 72 ASN A N 1
ATOM 544 C CA . ASN A 1 72 ? -12.428 -12.989 -1.177 1.00 83.50 72 ASN A CA 1
ATOM 545 C C . ASN A 1 72 ? -11.494 -12.121 -2.046 1.00 83.50 72 ASN A C 1
ATOM 547 O O . ASN A 1 72 ? -11.384 -12.369 -3.249 1.00 83.50 72 ASN A O 1
ATOM 551 N N . ALA A 1 73 ? -10.802 -11.136 -1.463 1.00 86.00 73 ALA A N 1
ATOM 552 C CA . ALA A 1 73 ? -9.759 -10.386 -2.153 1.00 86.00 73 ALA A CA 1
ATOM 553 C C . ALA A 1 73 ? -8.635 -11.316 -2.630 1.00 86.00 73 ALA A C 1
ATOM 555 O O . ALA A 1 73 ? -8.055 -12.071 -1.847 1.00 86.00 73 ALA A O 1
ATOM 556 N N . LYS A 1 74 ? -8.312 -11.250 -3.924 1.00 87.25 74 LYS A N 1
ATOM 557 C CA . LYS A 1 74 ? -7.204 -12.003 -4.523 1.00 87.25 74 LYS A CA 1
ATOM 558 C C . LYS A 1 74 ? -6.012 -11.081 -4.704 1.00 87.25 74 LYS A C 1
ATOM 560 O O . LYS A 1 74 ? -6.162 -10.031 -5.316 1.00 87.25 74 LYS A O 1
ATOM 565 N N . LEU A 1 75 ? -4.846 -11.460 -4.186 1.00 84.75 75 LEU A N 1
ATOM 566 C CA . LEU A 1 75 ? -3.636 -10.654 -4.340 1.00 84.75 75 LEU A CA 1
ATOM 567 C C . LEU A 1 75 ? -3.262 -10.528 -5.823 1.00 84.75 75 LEU A C 1
ATOM 569 O O . LEU A 1 75 ? -3.122 -11.534 -6.517 1.00 84.75 75 LEU A O 1
ATOM 573 N N . ASP A 1 76 ? -3.057 -9.296 -6.282 1.00 84.44 76 ASP A N 1
ATOM 574 C CA . ASP A 1 76 ? -2.468 -9.000 -7.583 1.00 84.44 76 ASP A CA 1
ATOM 575 C C . ASP A 1 76 ? -0.964 -8.778 -7.391 1.00 84.44 76 ASP A C 1
ATOM 577 O O . ASP A 1 76 ? -0.529 -7.746 -6.873 1.00 84.44 76 ASP A O 1
ATOM 581 N N . LEU A 1 77 ? -0.160 -9.785 -7.741 1.00 80.94 77 LEU A N 1
ATOM 582 C CA . LEU A 1 77 ? 1.284 -9.777 -7.493 1.00 80.94 77 LEU A CA 1
ATOM 583 C C . LEU A 1 77 ? 2.010 -8.688 -8.287 1.00 80.94 77 LEU A C 1
ATOM 585 O O . LEU A 1 77 ? 2.899 -8.030 -7.750 1.00 80.94 77 LEU A O 1
ATOM 589 N N . GLU A 1 78 ? 1.633 -8.495 -9.547 1.00 76.44 78 GLU A N 1
ATOM 590 C CA . GLU A 1 78 ? 2.265 -7.530 -10.448 1.00 76.44 78 GLU A CA 1
ATOM 591 C C . GLU A 1 78 ? 1.997 -6.098 -9.990 1.00 76.44 78 GLU A C 1
ATOM 593 O O . GLU A 1 78 ? 2.925 -5.303 -9.812 1.00 76.44 78 GLU A O 1
ATOM 598 N N . THR A 1 79 ? 0.734 -5.797 -9.693 1.00 79.94 79 THR A N 1
ATOM 599 C CA . THR A 1 79 ? 0.329 -4.484 -9.191 1.00 79.94 79 THR A CA 1
ATOM 600 C C . THR A 1 79 ? 0.910 -4.249 -7.801 1.00 79.94 79 THR A C 1
ATOM 602 O O . THR A 1 79 ? 1.432 -3.172 -7.536 1.00 79.94 79 THR A O 1
ATOM 605 N N . THR A 1 80 ? 0.948 -5.265 -6.931 1.00 82.69 80 THR A N 1
ATOM 606 C CA . THR A 1 80 ? 1.581 -5.148 -5.608 1.00 82.69 80 THR A CA 1
ATOM 607 C C . THR A 1 80 ? 3.071 -4.834 -5.711 1.00 82.69 80 THR A C 1
ATOM 609 O O . THR A 1 80 ? 3.550 -3.953 -4.997 1.00 82.69 80 THR A O 1
ATOM 612 N N . LYS A 1 81 ? 3.822 -5.501 -6.597 1.00 78.94 81 LYS A N 1
ATOM 613 C CA . LYS A 1 81 ? 5.241 -5.182 -6.832 1.00 78.94 81 LYS A CA 1
ATOM 614 C C . LYS A 1 81 ? 5.414 -3.746 -7.314 1.00 78.94 81 LYS A C 1
ATOM 616 O O . LYS A 1 81 ? 6.265 -3.032 -6.788 1.00 78.94 81 LYS A O 1
ATOM 621 N N . ALA A 1 82 ? 4.595 -3.314 -8.274 1.00 75.75 82 ALA A N 1
ATOM 622 C CA . ALA A 1 82 ? 4.628 -1.952 -8.794 1.00 75.75 82 ALA A CA 1
ATOM 623 C C . ALA A 1 82 ? 4.325 -0.916 -7.698 1.00 75.75 82 ALA A C 1
ATOM 625 O O . ALA A 1 82 ? 5.075 0.048 -7.538 1.00 75.75 82 ALA A O 1
ATOM 626 N N . THR A 1 83 ? 3.287 -1.139 -6.886 1.00 74.56 83 THR A N 1
ATOM 627 C CA . THR A 1 83 ? 2.939 -0.257 -5.766 1.00 74.56 83 THR A CA 1
ATOM 628 C C . THR A 1 83 ? 4.047 -0.234 -4.716 1.00 74.56 83 THR A C 1
ATOM 630 O O . THR A 1 83 ? 4.471 0.846 -4.322 1.00 74.56 83 THR A O 1
ATOM 633 N N . ARG A 1 84 ? 4.595 -1.384 -4.300 1.00 75.75 84 ARG A N 1
ATOM 634 C CA . ARG A 1 84 ? 5.701 -1.432 -3.323 1.00 75.75 84 ARG A CA 1
ATOM 635 C C . ARG A 1 84 ? 6.961 -0.738 -3.843 1.00 75.75 84 ARG A C 1
ATOM 637 O O . ARG A 1 84 ? 7.613 -0.036 -3.073 1.00 75.75 84 ARG A O 1
ATOM 644 N N . ALA A 1 85 ? 7.283 -0.882 -5.128 1.00 70.94 85 ALA A N 1
ATOM 645 C CA . ALA A 1 85 ? 8.404 -0.180 -5.749 1.00 70.94 85 ALA A CA 1
ATOM 646 C C . ALA A 1 85 ? 8.191 1.345 -5.753 1.00 70.94 85 ALA A C 1
ATOM 648 O O . ALA A 1 85 ? 9.097 2.087 -5.370 1.00 70.94 85 ALA A O 1
ATOM 649 N N . ALA A 1 86 ? 6.987 1.812 -6.108 1.00 69.19 86 ALA A N 1
ATOM 650 C CA . ALA A 1 86 ? 6.634 3.232 -6.062 1.00 69.19 86 ALA A CA 1
ATOM 651 C C . ALA A 1 86 ? 6.722 3.791 -4.634 1.00 69.19 86 ALA A C 1
ATOM 653 O O . ALA A 1 86 ? 7.278 4.863 -4.402 1.00 69.19 86 ALA A O 1
ATOM 654 N N . SER A 1 87 ? 6.238 3.034 -3.655 1.00 65.75 87 SER A N 1
ATOM 655 C CA . SER A 1 87 ? 6.227 3.460 -2.262 1.00 65.75 87 SER A CA 1
ATOM 656 C C . SER A 1 87 ? 7.588 3.399 -1.577 1.00 65.75 87 SER A C 1
ATOM 658 O O . SER A 1 87 ? 7.866 4.231 -0.718 1.00 65.75 87 SER A O 1
ATOM 660 N N . GLY A 1 88 ? 8.468 2.474 -1.973 1.00 60.72 88 GLY A N 1
ATOM 661 C CA . GLY A 1 88 ? 9.850 2.430 -1.491 1.00 60.72 88 GLY A CA 1
ATOM 662 C C . GLY A 1 88 ? 10.624 3.712 -1.819 1.00 60.72 88 GLY A C 1
ATOM 663 O O . GLY A 1 88 ? 11.435 4.168 -1.011 1.00 60.72 88 GLY A O 1
ATOM 664 N N . LEU A 1 89 ? 10.316 4.347 -2.956 1.00 59.31 89 LEU A N 1
ATOM 665 C CA . LEU A 1 89 ? 10.859 5.658 -3.314 1.00 59.31 89 LEU A CA 1
ATOM 666 C C . LEU A 1 89 ? 10.349 6.758 -2.366 1.00 59.31 89 LEU A C 1
ATOM 668 O O . LEU A 1 89 ? 11.129 7.597 -1.918 1.00 59.31 89 LEU A O 1
ATOM 672 N N . THR A 1 90 ? 9.063 6.727 -2.005 1.00 57.50 90 THR A N 1
ATOM 673 C CA . THR A 1 90 ? 8.458 7.674 -1.052 1.00 57.50 90 THR A CA 1
ATOM 674 C C . THR A 1 90 ? 9.007 7.497 0.366 1.00 57.50 90 THR A C 1
ATOM 676 O O . THR A 1 90 ? 9.346 8.484 1.017 1.00 57.50 90 THR A O 1
ATOM 679 N N . SER A 1 91 ? 9.179 6.257 0.837 1.00 56.31 91 SER A N 1
ATOM 680 C CA . SER A 1 91 ? 9.791 5.963 2.142 1.00 56.31 91 SER A CA 1
ATOM 681 C C . SER A 1 91 ? 11.220 6.489 2.250 1.00 56.31 91 SER A C 1
ATOM 683 O O . SER A 1 91 ? 11.612 6.981 3.305 1.00 56.31 91 SER A O 1
ATOM 685 N N . MET A 1 92 ? 11.987 6.457 1.157 1.00 55.62 92 MET A N 1
ATOM 686 C CA . MET A 1 92 ? 13.342 7.010 1.134 1.00 55.62 92 MET A CA 1
ATOM 687 C C . MET A 1 92 ? 13.357 8.531 1.363 1.00 55.62 92 MET A C 1
ATOM 689 O O . MET A 1 92 ? 14.295 9.045 1.967 1.00 55.62 92 MET A O 1
ATOM 693 N N . MET A 1 93 ? 12.313 9.246 0.931 1.00 56.28 93 MET A N 1
ATOM 694 C CA . MET A 1 93 ? 12.177 10.691 1.151 1.00 56.28 93 MET A CA 1
ATOM 695 C C . MET A 1 93 ? 11.599 11.042 2.530 1.00 56.28 93 MET A C 1
ATOM 697 O O . MET A 1 93 ? 11.928 12.093 3.073 1.00 56.28 93 MET A O 1
ATOM 701 N N . MET A 1 94 ? 10.754 10.181 3.111 1.00 57.91 94 MET A N 1
ATOM 702 C CA . MET A 1 94 ? 10.035 10.449 4.371 1.00 57.91 94 MET A CA 1
ATOM 703 C C . MET A 1 94 ? 10.712 9.884 5.639 1.00 57.91 94 MET A C 1
ATOM 705 O O . MET A 1 94 ? 10.189 10.024 6.747 1.00 57.91 94 MET A O 1
ATOM 709 N N . GLY A 1 95 ? 11.903 9.289 5.522 1.00 63.38 95 GLY A N 1
ATOM 710 C CA . GLY A 1 95 ? 12.742 8.921 6.666 1.00 63.38 95 GLY A CA 1
ATOM 711 C C . GLY A 1 95 ? 12.264 7.676 7.426 1.00 63.38 95 GLY A C 1
ATOM 712 O O . GLY A 1 95 ? 12.186 6.593 6.858 1.00 63.38 95 GLY A O 1
ATOM 713 N N . LYS A 1 96 ? 11.999 7.798 8.739 1.00 63.12 96 LYS A N 1
ATOM 714 C CA . LYS A 1 96 ? 11.726 6.668 9.668 1.00 63.12 96 LYS A CA 1
ATOM 715 C C . LYS A 1 96 ? 10.339 6.023 9.516 1.00 63.12 96 LYS A C 1
ATOM 717 O O . LYS A 1 96 ? 9.973 5.168 10.320 1.00 63.12 96 LYS A O 1
ATOM 722 N N . GLN A 1 97 ? 9.554 6.454 8.539 1.00 70.50 97 GLN A N 1
ATOM 723 C CA . GLN A 1 97 ? 8.197 5.964 8.351 1.00 70.50 97 GLN A CA 1
ATOM 724 C C . GLN A 1 97 ? 8.218 4.615 7.633 1.00 70.50 97 GLN A C 1
ATOM 726 O O . GLN A 1 97 ? 8.818 4.469 6.567 1.00 70.50 97 GLN A O 1
ATOM 731 N N . THR A 1 98 ? 7.541 3.623 8.203 1.00 73.12 98 THR A N 1
ATOM 732 C CA . THR A 1 98 ? 7.365 2.323 7.553 1.00 73.12 98 THR A CA 1
ATOM 733 C C . THR A 1 98 ? 6.109 2.347 6.700 1.00 73.12 98 THR A C 1
ATOM 735 O O . THR A 1 98 ? 5.022 2.681 7.178 1.00 73.12 98 THR A O 1
ATOM 738 N N . PHE A 1 99 ? 6.282 1.997 5.426 1.00 79.00 99 PHE A N 1
ATOM 739 C CA . PHE A 1 99 ? 5.223 1.951 4.432 1.00 79.00 99 PHE A CA 1
ATOM 740 C C . PHE A 1 99 ? 5.004 0.506 3.985 1.00 79.00 99 PHE A C 1
ATOM 742 O O . PHE A 1 99 ? 5.942 -0.181 3.578 1.00 79.00 99 PHE A O 1
ATOM 749 N N . ALA A 1 100 ? 3.759 0.051 4.036 1.00 83.69 100 ALA A N 1
ATOM 750 C CA . ALA A 1 100 ? 3.328 -1.218 3.472 1.00 83.69 100 ALA A CA 1
ATOM 751 C C . ALA A 1 100 ? 2.226 -0.955 2.450 1.00 83.69 100 ALA A C 1
ATOM 753 O O . ALA A 1 100 ? 1.336 -0.147 2.699 1.00 83.69 100 ALA A O 1
ATOM 754 N N . ALA A 1 101 ? 2.266 -1.639 1.312 1.00 84.75 101 ALA A N 1
ATOM 755 C CA . ALA A 1 101 ? 1.174 -1.599 0.355 1.00 84.75 101 ALA A CA 1
ATOM 756 C C . ALA A 1 101 ? 1.008 -2.913 -0.380 1.00 84.75 101 ALA A C 1
ATOM 758 O O . ALA A 1 101 ? 1.986 -3.610 -0.661 1.00 84.75 101 ALA A O 1
ATOM 759 N N . ALA A 1 102 ? -0.243 -3.206 -0.708 1.00 87.56 102 ALA A N 1
ATOM 760 C CA . ALA A 1 102 ? -0.617 -4.326 -1.542 1.00 87.56 102 ALA A CA 1
ATOM 761 C C . ALA A 1 102 ? -1.861 -4.016 -2.364 1.00 87.56 102 ALA A C 1
ATOM 763 O O . ALA A 1 102 ? -2.717 -3.232 -1.955 1.00 87.56 102 ALA A O 1
ATOM 764 N N . ALA A 1 103 ? -1.930 -4.651 -3.526 1.00 88.25 103 ALA A N 1
ATOM 765 C CA . ALA A 1 103 ? -3.018 -4.535 -4.472 1.00 88.25 103 ALA A CA 1
ATOM 766 C C . ALA A 1 103 ? -3.774 -5.861 -4.569 1.00 88.25 103 ALA A C 1
ATOM 768 O O . ALA A 1 103 ? -3.176 -6.937 -4.617 1.00 88.25 103 ALA A O 1
ATOM 769 N N . PHE A 1 104 ? -5.094 -5.781 -4.615 1.00 88.94 104 PHE A N 1
ATOM 770 C CA . PHE A 1 104 ? -5.996 -6.918 -4.636 1.00 88.94 104 PHE A CA 1
ATOM 771 C C . PHE A 1 104 ? -7.066 -6.730 -5.708 1.00 88.94 104 PHE A C 1
ATOM 773 O O . PHE A 1 104 ? -7.515 -5.615 -5.949 1.00 88.94 104 PHE A O 1
ATOM 780 N N . ARG A 1 105 ? -7.532 -7.825 -6.304 1.00 87.75 105 ARG A N 1
ATOM 781 C CA . ARG A 1 105 ? -8.723 -7.856 -7.159 1.00 87.75 105 ARG A CA 1
ATOM 782 C C . ARG A 1 105 ? -9.927 -8.332 -6.349 1.00 87.75 105 ARG A C 1
ATOM 784 O O . ARG A 1 105 ? -9.836 -9.341 -5.640 1.00 87.75 105 ARG A O 1
ATOM 791 N N . VAL A 1 106 ? -11.051 -7.629 -6.473 1.00 88.00 106 VAL A N 1
ATOM 792 C CA . VAL A 1 106 ? -12.339 -7.974 -5.848 1.00 88.00 106 VAL A CA 1
ATOM 793 C C . VAL A 1 106 ? -13.476 -7.898 -6.872 1.00 88.00 106 VAL A C 1
ATOM 795 O O . VAL A 1 106 ? -13.468 -7.050 -7.758 1.00 88.00 106 VAL A O 1
ATOM 798 N N . SER A 1 107 ? -14.470 -8.778 -6.744 1.00 86.50 107 SER A N 1
ATOM 799 C CA . SER A 1 107 ? -15.633 -8.862 -7.649 1.00 86.50 107 SER A CA 1
ATOM 800 C C . SER A 1 107 ? -16.819 -8.032 -7.142 1.00 86.50 107 SER A C 1
ATOM 802 O O . SER A 1 107 ? -17.930 -8.536 -7.002 1.00 86.50 107 SER A O 1
ATOM 804 N N . VAL A 1 108 ? -16.563 -6.777 -6.775 1.00 85.69 108 VAL A N 1
ATOM 805 C CA . VAL A 1 108 ? -17.573 -5.810 -6.312 1.00 85.69 108 VAL A CA 1
ATOM 806 C C . VAL A 1 108 ? -17.239 -4.430 -6.861 1.00 85.69 108 VAL A C 1
ATOM 808 O O . VAL A 1 108 ? -16.110 -4.215 -7.290 1.00 85.69 108 VAL A O 1
ATOM 811 N N . THR A 1 109 ? -18.175 -3.480 -6.817 1.00 85.00 109 THR A N 1
ATOM 812 C CA . THR A 1 109 ? -17.887 -2.104 -7.247 1.00 85.00 109 THR A CA 1
ATOM 813 C C . THR A 1 109 ? -16.946 -1.388 -6.260 1.00 85.00 109 THR A C 1
ATOM 815 O O . THR A 1 109 ? -16.913 -1.746 -5.071 1.00 85.00 109 THR A O 1
ATOM 818 N N . PRO A 1 110 ? -16.201 -0.356 -6.703 1.00 84.06 110 PRO A N 1
ATOM 819 C CA . PRO A 1 110 ? -15.311 0.415 -5.835 1.00 84.06 110 PRO A CA 1
ATOM 820 C C . PRO A 1 110 ? -16.011 0.982 -4.595 1.00 84.06 110 PRO A C 1
ATOM 822 O O . PRO A 1 110 ? -15.459 0.954 -3.496 1.00 84.06 110 PRO A O 1
ATOM 825 N N . GLU A 1 111 ? -17.256 1.432 -4.739 1.00 84.81 111 GLU A N 1
ATOM 826 C CA . GLU A 1 111 ? -18.050 2.032 -3.665 1.00 84.81 111 GLU A CA 1
ATOM 827 C C . GLU A 1 111 ? -18.408 1.001 -2.594 1.00 84.81 111 GLU A C 1
ATOM 829 O O . GLU A 1 111 ? -18.372 1.303 -1.400 1.00 84.81 111 GLU A O 1
ATOM 834 N N . VAL A 1 112 ? -18.732 -0.231 -3.003 1.00 88.38 112 VAL A N 1
ATOM 835 C CA . VAL A 1 112 ? -19.040 -1.331 -2.080 1.00 88.38 112 VAL A CA 1
ATOM 836 C C . VAL A 1 112 ? -17.793 -1.739 -1.301 1.00 88.38 112 VAL A C 1
ATOM 838 O O . VAL A 1 112 ? -17.867 -1.915 -0.082 1.00 88.38 112 VAL A O 1
ATOM 841 N N . ALA A 1 113 ? -16.647 -1.848 -1.980 1.00 87.44 113 ALA A N 1
ATOM 842 C CA . ALA A 1 113 ? -15.376 -2.156 -1.333 1.00 87.44 113 ALA A CA 1
ATOM 843 C C . ALA A 1 113 ? -15.009 -1.084 -0.296 1.00 87.44 113 ALA A C 1
ATOM 845 O O . ALA A 1 113 ? -14.748 -1.401 0.864 1.00 87.44 113 ALA A O 1
ATOM 846 N N . VAL A 1 114 ? -15.063 0.192 -0.678 1.00 87.19 114 VAL A N 1
ATOM 847 C CA . VAL A 1 114 ? -14.717 1.315 0.203 1.00 87.19 114 VAL A CA 1
ATOM 848 C C . VAL A 1 114 ? -15.689 1.445 1.377 1.00 87.19 114 VAL A C 1
ATOM 850 O O . VAL A 1 114 ? -15.249 1.641 2.506 1.00 87.19 114 VAL A O 1
ATOM 853 N N . LYS A 1 115 ? -16.998 1.265 1.163 1.00 89.81 115 LYS A N 1
ATOM 854 C CA . LYS A 1 115 ? -17.993 1.298 2.248 1.00 89.81 115 LYS A CA 1
ATOM 855 C C . LYS A 1 115 ? -17.760 0.196 3.285 1.00 89.81 115 LYS A C 1
ATOM 857 O O . LYS A 1 115 ? -18.001 0.406 4.473 1.00 89.81 115 LYS A O 1
ATOM 862 N N . TRP A 1 116 ? -17.294 -0.975 2.854 1.00 93.94 116 TRP A N 1
ATOM 863 C CA . TRP A 1 116 ? -16.896 -2.038 3.773 1.00 93.94 116 TRP A CA 1
ATOM 864 C C . TRP A 1 116 ? -15.680 -1.625 4.617 1.00 93.94 116 TRP A C 1
ATOM 866 O O . TRP A 1 116 ? -15.705 -1.796 5.835 1.00 93.94 116 TRP A O 1
ATOM 876 N N . TYR A 1 117 ? -14.666 -1.001 4.004 1.00 92.19 117 TYR A N 1
ATOM 877 C CA . TYR A 1 117 ? -13.512 -0.455 4.731 1.00 92.19 117 TYR A CA 1
ATOM 878 C C . TYR A 1 117 ? -13.896 0.671 5.691 1.00 92.19 117 TYR A C 1
ATOM 880 O O . TYR A 1 117 ? -13.382 0.702 6.807 1.00 92.19 117 TYR A O 1
ATOM 888 N N . ASP A 1 118 ? -14.827 1.550 5.302 1.00 90.50 118 ASP A N 1
ATOM 889 C CA . ASP A 1 118 ? -15.370 2.585 6.185 1.00 90.50 118 ASP A CA 1
ATOM 890 C C . ASP A 1 118 ? -15.923 1.954 7.471 1.00 90.50 118 ASP A C 1
ATOM 892 O O . ASP A 1 118 ? -15.595 2.409 8.567 1.00 90.50 118 ASP A O 1
ATOM 896 N N . ALA A 1 119 ? -16.718 0.886 7.361 1.00 92.88 119 ALA A N 1
ATOM 897 C CA . ALA A 1 119 ? -17.291 0.210 8.521 1.00 92.88 119 ALA A CA 1
ATOM 898 C C . ALA A 1 119 ? -16.220 -0.489 9.374 1.00 92.88 119 ALA A C 1
ATOM 900 O O . ALA A 1 119 ? -16.186 -0.315 10.594 1.00 92.88 119 ALA A O 1
ATOM 901 N N . GLU A 1 120 ? -15.329 -1.251 8.743 1.00 94.88 120 GLU A N 1
ATOM 902 C CA . GLU A 1 120 ? -14.393 -2.113 9.462 1.00 94.88 120 GLU A CA 1
ATOM 903 C C . GLU A 1 120 ? -13.240 -1.327 10.104 1.00 94.88 120 GLU A C 1
ATOM 905 O O . GLU A 1 120 ? -12.887 -1.569 11.259 1.00 94.88 120 GLU A O 1
ATOM 910 N N . LEU A 1 121 ? -12.695 -0.319 9.419 1.00 91.75 121 LEU A N 1
ATOM 911 C CA . LEU A 1 121 ? -11.672 0.551 10.002 1.00 91.75 121 LEU A CA 1
ATOM 912 C C . LEU A 1 121 ? -12.268 1.460 11.084 1.00 91.75 121 LEU A C 1
ATOM 914 O O . LEU A 1 121 ? -11.641 1.658 12.122 1.00 91.75 121 LEU A O 1
ATOM 918 N N . THR A 1 122 ? -13.508 1.934 10.935 1.00 91.31 122 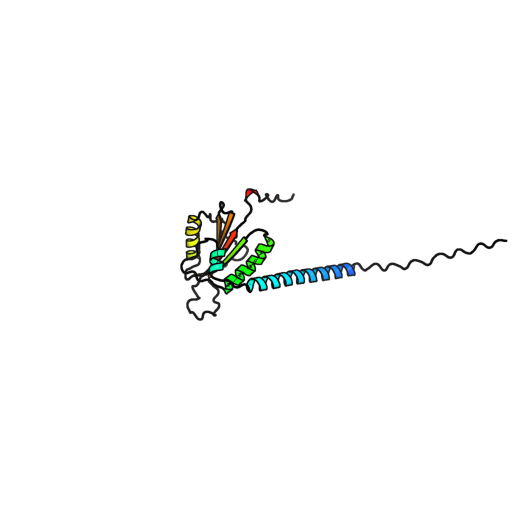THR A N 1
ATOM 919 C CA . THR A 1 122 ? -14.175 2.666 12.028 1.00 91.31 122 THR A CA 1
ATOM 920 C C . THR A 1 122 ? -14.351 1.779 13.264 1.00 91.31 122 THR A C 1
ATOM 922 O O . THR A 1 122 ? -14.090 2.222 14.383 1.00 91.31 122 THR A O 1
ATOM 925 N N . ARG A 1 123 ? -14.707 0.498 13.083 1.00 93.38 123 ARG A N 1
ATOM 926 C CA . ARG A 1 123 ? -14.806 -0.488 14.175 1.00 93.38 123 ARG A CA 1
ATOM 927 C C . ARG A 1 123 ? -13.475 -0.691 14.906 1.00 93.38 123 ARG A C 1
ATOM 929 O O . ARG A 1 123 ? -13.470 -0.899 16.116 1.00 93.38 123 ARG A O 1
ATOM 936 N N . LEU A 1 124 ? -12.356 -0.604 14.189 1.00 91.12 124 LEU A N 1
ATOM 937 C CA . LEU A 1 124 ? -11.002 -0.697 14.745 1.00 91.12 124 LEU A CA 1
ATOM 938 C C . LEU A 1 124 ? -10.487 0.627 15.348 1.00 91.12 124 LEU A C 1
ATOM 940 O O . LEU A 1 124 ? -9.362 0.684 15.842 1.00 91.12 124 LEU A O 1
ATOM 944 N N . GLY A 1 125 ? -11.309 1.681 15.359 1.00 90.69 125 GLY A N 1
ATOM 945 C CA . GLY A 1 125 ? -10.983 2.969 15.972 1.00 90.69 125 GLY A CA 1
ATOM 946 C C . GLY A 1 125 ? -10.234 3.939 15.059 1.00 90.69 125 GLY A C 1
ATOM 947 O O . GLY A 1 125 ? -9.677 4.921 15.553 1.00 90.69 125 GLY A O 1
ATOM 948 N N . TYR A 1 126 ? -10.217 3.691 13.749 1.00 91.31 126 TYR A N 1
ATOM 949 C CA . TYR A 1 126 ? -9.723 4.662 12.780 1.00 91.31 126 TYR A CA 1
ATOM 950 C C . TYR A 1 126 ? -10.799 5.706 12.487 1.00 91.31 126 TYR A C 1
ATOM 952 O O . TYR A 1 126 ? -11.996 5.422 12.492 1.00 91.31 126 TYR A O 1
ATOM 960 N N . VAL A 1 127 ? -10.362 6.920 12.174 1.00 88.19 127 VAL A N 1
ATOM 961 C CA . VAL A 1 127 ? -11.228 8.031 11.786 1.00 88.19 127 VAL A CA 1
ATOM 962 C C . VAL A 1 127 ? -10.958 8.369 10.328 1.00 88.19 127 VAL A C 1
ATOM 964 O O . VAL A 1 127 ? -9.817 8.646 9.957 1.00 88.19 127 VAL A O 1
ATOM 967 N N . ALA A 1 128 ? -12.001 8.360 9.497 1.00 85.25 128 ALA A N 1
ATOM 968 C CA . ALA A 1 128 ? -11.891 8.793 8.109 1.00 85.25 128 ALA A CA 1
ATOM 969 C C . ALA A 1 128 ? -11.467 10.271 8.055 1.00 85.25 128 ALA A C 1
ATOM 971 O O . ALA A 1 128 ? -12.127 11.144 8.626 1.00 85.25 128 ALA A O 1
ATOM 972 N N . THR A 1 129 ? -10.357 10.568 7.383 1.00 79.38 129 THR A N 1
ATOM 973 C CA . THR A 1 129 ? -9.895 11.943 7.193 1.00 79.38 129 THR A CA 1
ATOM 974 C C . THR A 1 129 ? -10.620 12.567 6.002 1.00 79.38 129 THR A C 1
ATOM 976 O O . THR A 1 129 ? -10.982 11.900 5.034 1.00 79.38 129 THR A O 1
ATOM 979 N N . ARG A 1 130 ? -10.848 13.888 6.046 1.00 56.16 130 ARG A N 1
ATOM 980 C CA . ARG A 1 130 ? -11.550 14.637 4.983 1.00 56.16 130 ARG A CA 1
ATOM 981 C C . ARG A 1 130 ? -10.781 14.739 3.660 1.00 56.16 130 ARG A C 1
ATOM 983 O O . ARG A 1 130 ? -11.215 15.482 2.783 1.00 56.16 130 ARG A O 1
ATOM 990 N N . ALA A 1 131 ? -9.718 13.966 3.451 1.00 53.03 131 ALA A N 1
ATOM 991 C CA . ALA A 1 131 ? -9.143 13.757 2.126 1.00 53.03 131 ALA A CA 1
ATOM 992 C C . ALA A 1 131 ? -10.078 12.876 1.265 1.00 53.03 131 ALA A C 1
ATOM 994 O O . ALA A 1 131 ? -9.659 11.897 0.665 1.00 53.03 131 ALA A O 1
ATOM 995 N N . ARG A 1 132 ? -11.374 13.219 1.211 1.00 49.72 132 ARG A N 1
ATOM 996 C CA . ARG A 1 132 ? -12.370 12.608 0.323 1.00 49.72 132 ARG A CA 1
ATOM 997 C C . ARG A 1 132 ? -12.227 13.091 -1.121 1.00 49.72 132 ARG A C 1
ATOM 999 O O . ARG A 1 132 ? -12.919 12.588 -1.993 1.00 49.72 132 ARG A O 1
ATOM 1006 N N . GLN A 1 133 ? -11.345 14.058 -1.379 1.00 43.44 133 GLN A N 1
ATOM 1007 C CA . GLN A 1 133 ? -11.026 14.559 -2.711 1.00 43.44 133 GLN A CA 1
ATOM 1008 C C . GLN A 1 133 ? -9.570 15.038 -2.746 1.00 43.44 133 GLN A C 1
ATOM 1010 O O . GLN A 1 133 ? -9.276 16.172 -2.381 1.00 43.44 133 GLN A O 1
ATOM 1015 N N . SER A 1 134 ? -8.656 14.202 -3.240 1.00 38.88 134 SER A N 1
ATOM 1016 C CA . SER A 1 134 ? -7.480 14.723 -3.945 1.00 38.88 134 SER A CA 1
ATOM 1017 C C . SER A 1 134 ? -7.884 14.956 -5.397 1.00 38.88 134 SER A C 1
ATOM 1019 O O . SER A 1 134 ? -7.560 14.204 -6.309 1.00 38.88 134 SER A O 1
ATOM 1021 N N . SER A 1 135 ? -8.675 16.003 -5.600 1.00 40.81 135 SER A N 1
ATOM 1022 C CA . SER A 1 135 ? -8.817 16.659 -6.889 1.00 40.81 135 SER A CA 1
ATOM 1023 C C . SER A 1 135 ? -7.630 17.604 -7.062 1.00 40.81 135 SER A C 1
ATOM 1025 O O . SER A 1 135 ? -7.776 18.819 -6.962 1.00 40.81 135 SER A O 1
ATOM 1027 N N . VAL A 1 136 ? -6.447 17.048 -7.319 1.00 41.00 136 VAL A N 1
ATOM 1028 C CA . VAL A 1 136 ? -5.422 17.762 -8.083 1.00 41.00 136 VAL A CA 1
ATOM 1029 C C . VAL A 1 136 ? -5.447 17.162 -9.487 1.00 41.00 136 VAL A C 1
ATOM 1031 O O . VAL A 1 136 ? -4.727 16.226 -9.805 1.00 41.00 136 VAL A O 1
ATOM 1034 N N . GLY A 1 137 ? -6.365 17.673 -10.311 1.00 34.19 137 GLY A N 1
ATOM 1035 C CA . GLY A 1 137 ? -6.246 17.636 -11.772 1.00 34.19 137 GLY A CA 1
ATOM 1036 C C . GLY A 1 137 ? -7.087 16.631 -12.563 1.00 34.19 137 GLY A C 1
ATOM 1037 O O . GLY A 1 137 ? -7.410 16.943 -13.702 1.00 34.19 137 GLY A O 1
ATOM 1038 N N . GLN A 1 138 ? -7.500 15.485 -12.018 1.00 39.84 138 GLN A N 1
ATOM 1039 C CA . GLN A 1 138 ? -8.385 14.553 -12.734 1.00 39.84 138 GLN A CA 1
ATOM 1040 C C . GLN A 1 138 ? -9.330 13.857 -11.755 1.00 39.84 138 GLN A C 1
ATOM 1042 O O . GLN A 1 138 ? -8.903 13.052 -10.933 1.00 39.84 138 GLN A O 1
ATOM 1047 N N . LYS A 1 139 ? -10.638 14.124 -11.868 1.00 44.78 139 LYS A N 1
ATOM 1048 C CA . LYS A 1 139 ? -11.638 13.124 -11.484 1.00 44.78 139 LYS A CA 1
ATOM 1049 C C . LYS A 1 139 ? -11.378 11.921 -12.387 1.00 44.78 139 LYS A C 1
ATOM 1051 O O . LYS A 1 139 ? -11.839 11.904 -13.522 1.00 44.78 139 LYS A O 1
ATOM 1056 N N . MET A 1 140 ? -10.593 10.953 -11.927 1.00 53.38 140 MET A N 1
ATOM 1057 C CA . MET A 1 140 ? -10.657 9.629 -12.524 1.00 53.38 140 MET A CA 1
ATOM 1058 C C . MET A 1 140 ? -12.046 9.110 -12.170 1.00 53.38 140 MET A C 1
ATOM 1060 O O . MET A 1 140 ? -12.297 8.753 -11.025 1.00 53.38 140 MET A O 1
ATOM 1064 N N . GLU A 1 141 ? -12.961 9.176 -13.137 1.00 55.59 141 GLU A N 1
ATOM 1065 C CA . GLU A 1 141 ? -14.404 8.911 -13.005 1.00 55.59 141 GLU A CA 1
ATOM 1066 C C . GLU A 1 141 ? -14.721 7.547 -12.364 1.00 55.59 141 GLU A C 1
ATOM 1068 O O . GLU A 1 141 ? -15.812 7.339 -11.855 1.00 55.59 141 GLU A O 1
ATOM 1073 N N . ASN A 1 142 ? -13.718 6.671 -12.280 1.00 67.06 142 ASN A N 1
ATOM 1074 C CA . ASN A 1 142 ? -13.818 5.293 -11.827 1.00 67.06 142 ASN A CA 1
ATOM 1075 C C . ASN A 1 142 ? -12.846 4.948 -10.682 1.00 67.06 142 ASN A C 1
ATOM 1077 O O . ASN A 1 142 ? -12.458 3.786 -10.552 1.00 67.06 142 ASN A O 1
ATOM 1081 N N . GLN A 1 143 ? -12.384 5.931 -9.897 1.00 72.00 143 GLN A N 1
ATOM 1082 C CA . GLN A 1 143 ? -11.507 5.694 -8.743 1.00 72.00 143 GLN A CA 1
ATOM 1083 C C . GLN A 1 143 ? -11.972 6.439 -7.489 1.00 72.00 143 GLN A C 1
ATOM 1085 O O . GLN A 1 143 ? -12.228 7.641 -7.512 1.00 72.00 143 GLN A O 1
ATOM 1090 N N . THR A 1 144 ? -12.004 5.727 -6.365 1.00 76.88 144 THR A N 1
ATOM 1091 C CA . THR A 1 144 ? -12.300 6.256 -5.033 1.00 76.88 144 THR A CA 1
ATOM 1092 C C . THR A 1 144 ? -11.100 6.021 -4.127 1.00 76.88 144 THR A C 1
ATOM 1094 O O . THR A 1 144 ? -10.628 4.896 -3.998 1.00 76.88 144 THR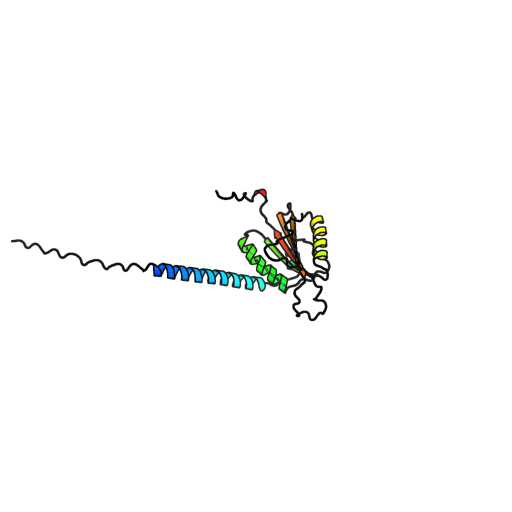 A O 1
ATOM 1097 N N . MET A 1 145 ? -10.608 7.073 -3.474 1.00 82.94 145 MET A N 1
ATOM 1098 C CA . MET A 1 145 ? -9.532 6.985 -2.487 1.00 82.94 145 MET A CA 1
ATOM 1099 C C . MET A 1 145 ? -10.033 7.502 -1.143 1.00 82.94 145 MET A C 1
ATOM 1101 O O . MET A 1 145 ? -10.475 8.645 -1.042 1.00 82.94 145 MET A O 1
ATOM 1105 N N . HIS A 1 146 ? -9.962 6.662 -0.115 1.00 85.25 146 HIS A N 1
ATOM 1106 C CA . HIS A 1 146 ? -10.278 7.009 1.265 1.00 85.25 146 HIS A CA 1
ATOM 1107 C C . HIS A 1 146 ? -9.030 6.884 2.134 1.00 85.25 146 HIS A C 1
ATOM 1109 O O . HIS A 1 146 ? -8.207 5.986 1.957 1.00 85.25 146 HIS A O 1
ATOM 1115 N N . GLN A 1 147 ? -8.900 7.792 3.093 1.00 87.12 147 GLN A N 1
ATOM 1116 C CA . GLN A 1 147 ? -7.806 7.814 4.050 1.00 87.12 147 GLN A CA 1
ATOM 1117 C C . GLN A 1 147 ? -8.376 7.768 5.467 1.00 87.12 147 GLN A C 1
ATOM 1119 O O . GLN A 1 147 ? -9.353 8.445 5.785 1.00 87.12 147 GLN A O 1
ATOM 1124 N N . TYR A 1 148 ? -7.748 6.973 6.323 1.00 88.69 148 TYR A N 1
ATOM 1125 C CA . TYR A 1 148 ? -8.163 6.721 7.693 1.00 88.69 148 TYR A CA 1
ATOM 1126 C C . TYR A 1 148 ? -6.972 6.921 8.618 1.00 88.69 148 TYR A C 1
ATOM 1128 O O . TYR A 1 148 ? -5.881 6.427 8.344 1.00 88.69 148 TYR A O 1
ATOM 1136 N N . PHE A 1 149 ? -7.172 7.638 9.716 1.00 88.19 149 PHE A N 1
ATOM 1137 C CA . PHE A 1 149 ? -6.135 7.920 10.699 1.00 88.19 149 PHE A CA 1
ATOM 1138 C C . PHE A 1 149 ? -6.466 7.258 12.031 1.00 88.19 149 PHE A C 1
ATOM 1140 O O . PHE A 1 149 ? -7.585 7.385 12.527 1.00 88.19 149 PHE A O 1
ATOM 1147 N N . ASN A 1 150 ? -5.484 6.592 12.631 1.00 89.62 150 ASN A N 1
ATOM 1148 C CA . ASN A 1 150 ? -5.572 6.090 13.995 1.00 89.62 150 ASN A CA 1
ATOM 1149 C C . ASN A 1 150 ? -4.587 6.851 14.884 1.00 89.62 150 ASN A C 1
ATOM 1151 O O . ASN A 1 150 ? -3.370 6.667 14.801 1.00 89.62 150 ASN A O 1
ATOM 1155 N N . ASP A 1 151 ? -5.123 7.697 15.765 1.00 84.69 151 ASP A N 1
ATOM 1156 C CA . ASP A 1 151 ? -4.305 8.541 16.636 1.00 84.69 151 ASP A CA 1
ATOM 1157 C C . ASP A 1 151 ? -3.542 7.742 17.702 1.00 84.69 151 ASP A C 1
ATOM 1159 O O . ASP A 1 151 ? -2.425 8.110 18.067 1.00 84.69 151 ASP A O 1
ATOM 1163 N N . LYS A 1 152 ? -4.107 6.619 18.169 1.00 85.12 152 LYS A N 1
ATOM 1164 C CA . LYS A 1 152 ? -3.476 5.766 19.188 1.00 85.12 152 LYS A CA 1
ATOM 1165 C C . LYS A 1 152 ? -2.257 5.046 18.627 1.00 85.12 152 LYS A C 1
ATOM 1167 O O . LYS A 1 152 ? -1.239 4.945 19.304 1.00 85.12 152 LYS A O 1
ATOM 1172 N N . GLN A 1 153 ? -2.368 4.558 17.394 1.00 84.81 153 GLN A N 1
ATOM 1173 C CA . GLN A 1 153 ? -1.316 3.799 16.716 1.00 84.81 153 GLN A CA 1
ATOM 1174 C C . GLN A 1 153 ? -0.390 4.680 15.858 1.00 84.81 153 GLN A C 1
ATOM 1176 O O . GLN A 1 153 ? 0.609 4.180 15.347 1.00 84.81 153 GLN A O 1
ATOM 1181 N N . LYS A 1 154 ? -0.680 5.987 15.739 1.00 85.06 154 LYS A N 1
ATOM 1182 C CA . LYS A 1 154 ? 0.070 6.956 14.914 1.00 85.06 154 LYS A CA 1
ATOM 1183 C C . LYS A 1 154 ? 0.293 6.438 13.497 1.00 85.06 154 LYS A C 1
ATOM 1185 O O . LYS A 1 154 ? 1.408 6.429 12.966 1.00 85.06 154 LYS A O 1
ATOM 1190 N N . GLU A 1 155 ? -0.805 5.998 12.899 1.00 87.69 155 GLU A N 1
ATOM 1191 C CA . GLU A 1 155 ? -0.800 5.385 11.583 1.00 87.69 155 GLU A CA 1
ATOM 1192 C C . GLU A 1 155 ? -1.929 5.900 10.699 1.00 87.69 155 GLU A C 1
ATOM 1194 O O . GLU A 1 155 ? -2.988 6.330 11.163 1.00 87.69 155 GLU A O 1
ATOM 1199 N N . ILE A 1 156 ? -1.665 5.850 9.402 1.00 88.19 156 ILE A N 1
ATOM 1200 C CA . ILE A 1 156 ? -2.592 6.174 8.333 1.00 88.19 156 ILE A CA 1
ATOM 1201 C C . ILE A 1 156 ? -2.795 4.917 7.501 1.00 88.19 156 ILE A C 1
ATOM 1203 O O . ILE A 1 156 ? -1.836 4.257 7.105 1.00 88.19 156 ILE A O 1
ATOM 1207 N N . VAL A 1 157 ? -4.047 4.633 7.180 1.00 88.94 157 VAL A N 1
ATOM 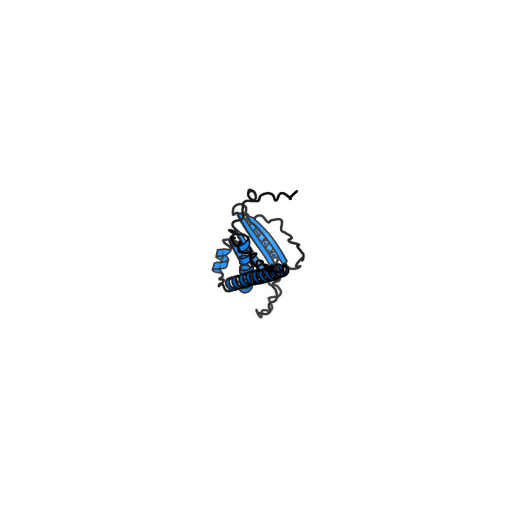1208 C CA . VAL A 1 157 ? -4.436 3.637 6.188 1.00 88.94 157 VAL A CA 1
ATOM 1209 C C . VAL A 1 157 ? -5.048 4.378 5.016 1.00 88.94 157 VAL A C 1
ATOM 1211 O O . VAL A 1 157 ? -5.901 5.241 5.202 1.00 88.94 157 VAL A O 1
ATOM 1214 N N . MET A 1 158 ? -4.613 4.064 3.806 1.00 89.00 158 MET A N 1
ATOM 1215 C CA . MET A 1 158 ? -5.220 4.558 2.579 1.00 89.00 158 MET A CA 1
ATOM 1216 C C . MET A 1 158 ? -5.772 3.371 1.807 1.00 89.00 158 MET A C 1
ATOM 1218 O O . MET A 1 158 ? -5.086 2.369 1.619 1.00 89.00 158 MET A O 1
ATOM 1222 N N . VAL A 1 159 ? -7.011 3.501 1.361 1.00 88.75 159 VAL A N 1
ATOM 1223 C CA . VAL A 1 159 ? -7.705 2.515 0.544 1.00 88.75 159 VAL A CA 1
ATOM 1224 C C . VAL A 1 159 ? -8.068 3.199 -0.760 1.00 88.75 159 VAL A C 1
ATOM 1226 O O . VAL A 1 159 ? -8.843 4.152 -0.764 1.00 88.75 159 VAL A O 1
ATOM 1229 N N . GLN A 1 160 ? -7.494 2.733 -1.861 1.00 88.38 160 GLN A N 1
ATOM 1230 C CA . GLN A 1 160 ? -7.833 3.174 -3.206 1.00 88.38 160 GLN A CA 1
ATOM 1231 C C . GLN A 1 160 ? -8.539 2.030 -3.921 1.00 88.38 160 GLN A C 1
ATOM 1233 O O . GLN A 1 160 ? -7.988 0.942 -4.040 1.00 88.38 160 GLN A O 1
ATOM 1238 N N . ALA A 1 161 ? -9.753 2.268 -4.392 1.00 86.50 161 ALA A N 1
ATOM 1239 C CA . ALA A 1 161 ? -10.520 1.322 -5.181 1.00 86.50 161 ALA A CA 1
ATOM 1240 C C . ALA A 1 161 ? -10.800 1.927 -6.555 1.00 86.50 161 ALA A C 1
ATOM 1242 O O . ALA A 1 161 ? -11.177 3.092 -6.651 1.00 86.50 161 ALA A O 1
ATOM 1243 N N . GLY A 1 162 ? -10.637 1.153 -7.618 1.00 84.25 162 GLY A N 1
ATOM 1244 C CA . GLY A 1 162 ? -10.991 1.585 -8.962 1.00 84.25 162 GLY A CA 1
ATOM 1245 C C . GLY A 1 162 ? -11.190 0.420 -9.909 1.00 84.25 162 GLY A C 1
ATOM 1246 O O . GLY A 1 162 ? -10.831 -0.707 -9.584 1.00 84.25 162 GLY A O 1
ATOM 1247 N N . ILE A 1 163 ? -11.762 0.681 -11.079 1.00 78.94 163 ILE A N 1
ATOM 1248 C CA . ILE A 1 163 ? -11.929 -0.362 -12.099 1.00 78.94 163 ILE A CA 1
ATOM 1249 C C . ILE A 1 163 ? -10.541 -0.864 -12.513 1.00 78.94 163 ILE A C 1
ATOM 1251 O O . ILE A 1 163 ? -9.663 -0.061 -12.847 1.00 78.94 163 ILE A O 1
ATOM 1255 N N . ALA A 1 164 ? -10.321 -2.179 -12.434 1.00 70.25 164 ALA A N 1
ATOM 1256 C CA . ALA A 1 164 ? -9.058 -2.771 -12.843 1.00 70.25 164 ALA A CA 1
ATOM 1257 C C . ALA A 1 164 ? -8.846 -2.532 -14.349 1.00 70.25 164 ALA A C 1
ATOM 1259 O O . ALA A 1 164 ? -9.786 -2.694 -15.129 1.00 70.25 164 ALA A O 1
ATOM 1260 N N . PRO A 1 165 ? -7.637 -2.135 -14.785 1.00 64.50 165 PRO A N 1
ATOM 1261 C CA . PRO A 1 165 ? -7.343 -2.073 -16.206 1.00 64.50 165 PRO A CA 1
ATOM 1262 C C . PRO A 1 165 ? -7.507 -3.471 -16.809 1.00 64.50 165 PRO A C 1
ATOM 1264 O O . PRO A 1 165 ? -6.968 -4.436 -16.267 1.00 64.50 165 PRO A O 1
ATOM 1267 N N . ASP A 1 166 ? -8.251 -3.570 -17.913 1.00 63.12 166 ASP A N 1
ATOM 1268 C CA . ASP A 1 166 ? -8.402 -4.814 -18.669 1.00 63.12 166 ASP A CA 1
ATOM 1269 C C . ASP A 1 166 ? -7.046 -5.158 -19.293 1.00 63.12 166 ASP A C 1
ATOM 1271 O O . ASP A 1 166 ? -6.655 -4.632 -20.334 1.00 63.12 166 ASP A O 1
ATOM 1275 N N . ASP A 1 167 ? -6.259 -5.961 -18.584 1.00 57.16 167 ASP A N 1
ATOM 1276 C CA . ASP A 1 167 ? -4.900 -6.307 -18.984 1.00 57.16 167 ASP A CA 1
ATOM 1277 C C . ASP A 1 167 ? -4.868 -7.430 -20.027 1.00 57.16 167 ASP A C 1
ATOM 1279 O O . ASP A 1 167 ? -3.794 -7.736 -20.545 1.00 57.16 167 ASP A O 1
ATOM 1283 N N . GLY A 1 168 ? -6.017 -8.031 -20.364 1.00 52.62 168 GLY A N 1
ATOM 1284 C CA . GLY A 1 168 ? -6.160 -9.071 -21.388 1.00 52.62 168 GLY A CA 1
ATOM 1285 C C . GLY A 1 168 ? -5.354 -10.352 -21.124 1.00 52.62 168 GLY A C 1
ATOM 1286 O O . GLY A 1 168 ? -5.394 -11.276 -21.935 1.00 52.62 168 GLY A O 1
ATOM 1287 N N . ARG A 1 169 ? -4.617 -10.432 -20.007 1.00 52.88 169 ARG A N 1
ATOM 1288 C CA . ARG A 1 169 ? -3.696 -11.536 -19.682 1.00 52.88 169 ARG A CA 1
ATOM 1289 C C . ARG A 1 169 ? -4.401 -12.722 -19.049 1.00 52.88 169 ARG A C 1
ATOM 1291 O O . ARG A 1 169 ? -3.922 -13.845 -19.172 1.00 52.88 169 ARG A O 1
ATOM 1298 N N . ASP A 1 170 ? -5.545 -12.487 -18.418 1.00 51.41 170 ASP A N 1
ATOM 1299 C CA . ASP A 1 170 ? -6.203 -13.512 -17.610 1.00 51.41 170 ASP A CA 1
ATOM 1300 C C . ASP A 1 170 ? -7.150 -14.414 -18.415 1.00 51.41 170 ASP A C 1
ATOM 1302 O O . ASP A 1 170 ? -7.678 -15.378 -17.861 1.00 51.41 170 ASP A O 1
ATOM 1306 N N . GLY A 1 171 ? -7.399 -14.121 -19.701 1.00 44.91 171 GLY A N 1
ATOM 1307 C CA . GLY A 1 171 ? -8.281 -14.913 -20.575 1.00 44.91 171 GLY A CA 1
ATOM 1308 C C . GLY A 1 171 ? -9.712 -15.111 -20.046 1.00 44.91 171 GLY A C 1
ATOM 1309 O O . GLY A 1 171 ? -10.482 -15.882 -20.616 1.00 44.91 171 GLY A O 1
ATOM 1310 N N . ARG A 1 172 ? -10.076 -14.444 -18.945 1.00 46.22 172 ARG A N 1
ATOM 1311 C CA . ARG A 1 172 ? -11.377 -14.529 -18.290 1.00 46.22 172 ARG A CA 1
ATOM 1312 C C . ARG A 1 172 ? -12.234 -13.365 -18.750 1.00 46.22 172 ARG A C 1
ATOM 1314 O O . ARG A 1 172 ? -11.877 -12.211 -18.543 1.00 46.22 172 ARG A O 1
ATOM 1321 N N . ALA A 1 173 ? -13.401 -13.698 -19.289 1.00 43.22 173 ALA A N 1
ATOM 1322 C CA . ALA A 1 173 ? -14.465 -12.762 -19.644 1.00 43.22 173 ALA A CA 1
ATOM 1323 C C . ALA A 1 173 ? -15.001 -11.931 -18.451 1.00 43.22 173 ALA A C 1
ATOM 1325 O O . ALA A 1 173 ? -15.816 -11.036 -18.658 1.00 43.22 173 ALA A O 1
ATOM 1326 N N . ASP A 1 174 ? -14.514 -12.189 -17.231 1.00 49.38 174 ASP A N 1
ATOM 1327 C CA . ASP A 1 174 ? -14.966 -11.582 -15.976 1.00 49.38 174 ASP A CA 1
ATOM 1328 C C . ASP A 1 174 ? -14.144 -10.336 -15.559 1.00 49.38 174 ASP A C 1
ATOM 1330 O O . ASP A 1 174 ? -14.391 -9.767 -14.496 1.00 49.38 174 ASP A O 1
ATOM 1334 N N . SER A 1 175 ? -13.145 -9.902 -16.347 1.00 51.56 175 SER A N 1
ATOM 1335 C CA . SER A 1 175 ? -12.269 -8.760 -15.999 1.00 51.56 175 SER A CA 1
ATOM 1336 C C . SER A 1 175 ? -12.979 -7.402 -16.023 1.00 51.56 175 SER A C 1
ATOM 1338 O O . SER A 1 175 ? -12.527 -6.468 -15.363 1.00 51.56 175 SER A O 1
ATOM 1340 N N . LYS A 1 176 ? -14.104 -7.291 -16.741 1.00 52.19 176 LYS A N 1
ATOM 1341 C CA . LYS A 1 176 ? -14.813 -6.019 -16.956 1.00 52.19 176 LYS A CA 1
ATOM 1342 C C . LYS A 1 176 ? -15.470 -5.439 -15.700 1.00 52.19 176 LYS A C 1
ATOM 1344 O O . LYS A 1 176 ? -15.687 -4.233 -15.662 1.00 52.19 176 LYS A O 1
ATOM 1349 N N . ASP A 1 177 ? -15.681 -6.262 -14.670 1.00 59.88 177 ASP A N 1
ATOM 1350 C CA . ASP A 1 177 ? -16.301 -5.856 -13.399 1.00 59.88 177 ASP A CA 1
ATOM 1351 C C . ASP A 1 177 ? -15.369 -6.041 -12.186 1.00 59.88 177 ASP A C 1
ATOM 1353 O O . ASP A 1 177 ? -15.790 -5.927 -11.031 1.00 59.88 177 ASP A O 1
ATOM 1357 N N . ALA A 1 178 ? -14.090 -6.355 -12.418 1.00 71.62 178 ALA A N 1
ATOM 1358 C CA . ALA A 1 178 ? -13.127 -6.514 -11.339 1.00 71.62 178 ALA A CA 1
ATOM 1359 C C . ALA A 1 178 ? -12.661 -5.140 -10.838 1.00 71.62 178 ALA A C 1
ATOM 1361 O O . ALA A 1 178 ? -12.085 -4.341 -11.577 1.00 71.62 178 ALA A O 1
ATOM 1362 N N . THR A 1 179 ? -12.858 -4.877 -9.550 1.00 83.19 179 THR A N 1
ATOM 1363 C CA . THR A 1 179 ? -12.284 -3.704 -8.890 1.00 83.19 179 THR A CA 1
ATOM 1364 C C . THR A 1 179 ? -10.877 -4.032 -8.417 1.00 83.19 179 THR A C 1
ATOM 1366 O O . THR A 1 179 ? -10.648 -5.014 -7.706 1.00 83.19 179 THR A O 1
ATOM 1369 N N . MET A 1 180 ? -9.935 -3.174 -8.788 1.00 86.62 180 MET A N 1
ATOM 1370 C CA . MET A 1 180 ? -8.616 -3.100 -8.190 1.00 86.62 180 MET A CA 1
ATOM 1371 C C . MET A 1 180 ? -8.707 -2.343 -6.868 1.00 86.62 180 MET A C 1
ATOM 1373 O O . MET A 1 180 ? -9.207 -1.221 -6.813 1.00 86.62 180 MET A O 1
ATOM 1377 N N . LEU A 1 181 ? -8.189 -2.947 -5.810 1.00 88.50 181 LEU A N 1
ATOM 1378 C CA . LEU A 1 181 ? -8.152 -2.416 -4.461 1.00 88.50 181 LEU A CA 1
ATOM 1379 C C . LEU A 1 181 ? -6.699 -2.332 -3.998 1.00 88.50 181 LEU A C 1
ATOM 1381 O O . LEU A 1 181 ? -6.055 -3.352 -3.779 1.00 88.50 181 LEU A O 1
ATOM 1385 N N . ILE A 1 182 ? -6.189 -1.126 -3.803 1.00 88.81 182 ILE A N 1
ATOM 1386 C CA . ILE A 1 182 ? -4.862 -0.876 -3.253 1.00 88.81 182 ILE A CA 1
ATOM 1387 C C . ILE A 1 182 ? -5.029 -0.450 -1.798 1.00 88.81 182 ILE A C 1
ATOM 1389 O O . ILE A 1 182 ? -5.651 0.570 -1.499 1.00 88.81 182 ILE A O 1
ATOM 1393 N N . VAL A 1 183 ? -4.456 -1.234 -0.892 1.00 89.75 183 VAL A N 1
ATOM 1394 C CA . VAL A 1 183 ? -4.427 -0.949 0.542 1.00 89.75 183 VAL A CA 1
ATOM 1395 C C . VAL A 1 183 ? -3.011 -0.560 0.914 1.00 89.75 183 VAL A C 1
ATOM 1397 O O . VAL A 1 183 ? -2.068 -1.317 0.686 1.00 89.75 183 VAL A O 1
ATOM 1400 N N . MET A 1 184 ? -2.868 0.623 1.493 1.00 89.44 184 MET A N 1
ATOM 1401 C CA . MET A 1 184 ? -1.594 1.177 1.925 1.00 89.44 184 MET A CA 1
ATOM 1402 C C . MET A 1 184 ? -1.666 1.502 3.410 1.00 89.44 184 MET A C 1
ATOM 1404 O O . MET A 1 184 ? -2.652 2.057 3.888 1.00 89.44 184 MET A O 1
ATOM 1408 N N . ARG A 1 185 ? -0.604 1.188 4.139 1.00 88.81 185 ARG A N 1
ATOM 1409 C CA . ARG A 1 185 ? -0.442 1.475 5.557 1.00 88.81 185 ARG A CA 1
ATOM 1410 C C . ARG A 1 185 ? 0.851 2.243 5.761 1.00 88.81 185 ARG A C 1
ATOM 1412 O O . ARG A 1 185 ? 1.917 1.812 5.328 1.00 88.81 185 ARG A O 1
ATOM 1419 N N . LEU A 1 186 ? 0.742 3.360 6.460 1.00 85.88 186 LEU A N 1
ATOM 1420 C CA . LEU A 1 186 ? 1.842 4.222 6.842 1.00 85.88 186 LEU A CA 1
ATOM 1421 C C . LEU A 1 186 ? 1.875 4.330 8.361 1.00 85.88 186 LEU A C 1
ATOM 1423 O O . LEU A 1 186 ? 0.910 4.769 8.977 1.00 85.88 186 LEU A O 1
ATOM 1427 N N . THR A 1 187 ? 2.992 3.952 8.964 1.00 84.31 187 THR A N 1
ATOM 1428 C CA . THR A 1 187 ? 3.202 3.974 10.420 1.00 84.31 187 THR A CA 1
ATOM 1429 C C . THR A 1 187 ? 4.420 4.817 10.776 1.00 84.31 187 THR A C 1
ATOM 1431 O O . THR A 1 187 ? 5.339 4.959 9.968 1.00 84.31 187 THR A O 1
ATOM 1434 N N . GLY A 1 188 ? 4.455 5.335 12.006 1.00 75.00 188 GLY A N 1
ATOM 1435 C CA . GLY A 1 188 ? 5.563 6.169 12.484 1.00 75.00 188 GLY A CA 1
ATOM 1436 C C . GLY A 1 188 ? 5.401 7.645 12.125 1.00 75.00 188 GLY A C 1
ATOM 1437 O O . GLY A 1 188 ? 6.390 8.351 11.934 1.00 75.00 188 GLY A O 1
ATOM 1438 N N . LEU A 1 189 ? 4.155 8.111 12.006 1.00 70.25 189 LEU A N 1
ATOM 1439 C CA . LEU A 1 189 ? 3.864 9.524 11.794 1.00 70.25 189 LEU A CA 1
ATOM 1440 C C . LEU A 1 189 ? 4.196 10.325 13.064 1.00 70.25 189 LEU A C 1
ATOM 1442 O O . LEU A 1 189 ? 3.854 9.871 14.163 1.00 70.25 189 LEU A O 1
ATOM 1446 N N . PRO A 1 190 ? 4.833 11.505 12.939 1.00 60.19 190 PRO A N 1
ATOM 1447 C CA . PRO A 1 190 ? 5.050 12.389 14.079 1.00 60.19 190 PRO A CA 1
ATOM 1448 C C . PRO A 1 190 ? 3.705 12.802 14.683 1.00 60.19 190 PRO A C 1
ATOM 1450 O O . PRO A 1 190 ? 2.672 12.817 14.001 1.00 60.19 190 PRO A O 1
ATOM 1453 N N . LYS A 1 191 ? 3.686 13.131 15.979 1.00 55.22 191 LYS A N 1
ATOM 1454 C CA . LYS A 1 191 ? 2.454 13.634 16.600 1.00 55.22 191 LYS A CA 1
ATOM 1455 C C . LYS A 1 191 ? 2.036 14.931 15.891 1.00 55.22 191 LYS A C 1
ATOM 1457 O O . LYS A 1 191 ? 2.906 15.729 15.558 1.00 55.22 191 LYS A O 1
ATOM 1462 N N . PRO A 1 192 ? 0.731 15.220 15.732 1.00 50.97 192 PRO A N 1
ATOM 1463 C CA . PRO A 1 192 ? 0.286 16.508 15.193 1.00 50.97 192 PRO A CA 1
ATOM 1464 C C . PRO A 1 192 ? 0.864 17.720 15.946 1.00 50.97 192 PRO A C 1
ATOM 1466 O O . PRO A 1 192 ? 1.061 18.770 15.356 1.00 50.97 192 PRO A O 1
ATOM 1469 N N . SER A 1 193 ? 1.189 17.555 17.233 1.00 48.31 193 SER A N 1
ATOM 1470 C CA . SER A 1 193 ? 1.848 18.558 18.080 1.00 48.31 193 SER A CA 1
ATOM 1471 C C . SER A 1 193 ? 3.342 18.781 17.792 1.00 48.31 193 SER A C 1
ATOM 1473 O O . SER A 1 193 ? 3.925 19.695 18.357 1.00 48.31 193 SER A O 1
ATOM 1475 N N . GLU A 1 194 ? 3.975 17.928 16.984 1.00 47.78 194 GLU A N 1
ATOM 1476 C CA . GLU A 1 194 ? 5.389 18.016 16.575 1.00 47.78 194 GLU A CA 1
ATOM 1477 C C . GLU A 1 194 ? 5.545 18.560 15.146 1.00 47.78 194 GLU A C 1
ATOM 1479 O O . GLU A 1 194 ? 6.660 18.791 14.684 1.00 47.78 194 GLU A O 1
ATOM 1484 N N . LEU A 1 195 ? 4.432 18.773 14.436 1.00 46.97 195 LEU A N 1
ATOM 1485 C CA . LEU A 1 195 ? 4.418 19.510 13.181 1.00 46.97 195 LEU A CA 1
ATOM 1486 C C . LEU A 1 195 ? 4.462 20.997 13.540 1.00 46.97 195 LEU A C 1
ATOM 1488 O O . LEU A 1 195 ? 3.440 21.572 13.916 1.00 46.97 195 LEU A O 1
ATOM 1492 N N . GLU A 1 196 ? 5.648 21.609 13.484 1.00 40.41 196 GLU A N 1
ATOM 1493 C CA . GLU A 1 196 ? 5.762 23.062 13.623 1.00 40.41 196 GLU A CA 1
ATOM 1494 C C . GLU A 1 196 ? 4.787 23.740 12.647 1.00 40.41 196 GLU A C 1
ATOM 1496 O O . GLU A 1 196 ? 4.719 23.349 11.473 1.00 40.41 196 GLU A O 1
ATOM 1501 N N . PRO A 1 197 ? 4.007 24.743 13.094 1.00 43.88 197 PRO A N 1
ATOM 1502 C CA . PRO A 1 197 ? 3.217 25.535 12.174 1.00 43.88 197 PRO A CA 1
ATOM 1503 C C . PRO A 1 197 ? 4.179 26.157 11.166 1.00 43.88 197 PRO A C 1
ATOM 1505 O O . PRO A 1 197 ? 5.083 26.908 11.539 1.00 43.88 197 PRO A O 1
ATOM 1508 N N . VAL A 1 198 ? 3.982 25.835 9.884 1.00 46.66 198 VAL A N 1
ATOM 1509 C CA . VAL A 1 198 ? 4.653 26.523 8.782 1.00 46.66 198 VAL A CA 1
ATOM 1510 C C . VAL A 1 198 ? 4.268 27.985 8.918 1.00 46.66 198 VAL A C 1
ATOM 1512 O O . VAL A 1 198 ? 3.159 28.387 8.572 1.00 46.66 198 VAL A O 1
ATOM 1515 N N . THR A 1 199 ? 5.162 28.766 9.515 1.00 41.06 199 THR A N 1
ATOM 1516 C CA . THR A 1 199 ? 4.978 30.203 9.624 1.00 41.06 199 THR A CA 1
ATOM 1517 C C . THR A 1 199 ? 5.117 30.713 8.195 1.00 41.06 199 THR A C 1
ATOM 1519 O O . THR A 1 199 ? 6.184 30.514 7.607 1.00 41.06 199 THR A O 1
ATOM 1522 N N . PRO A 1 200 ? 4.070 31.287 7.577 1.00 39.47 200 PRO A N 1
ATOM 1523 C CA . PRO A 1 200 ? 4.229 31.883 6.263 1.00 39.47 200 PRO A CA 1
ATOM 1524 C C . PRO A 1 200 ? 5.292 32.975 6.392 1.00 39.47 200 PRO A C 1
ATOM 1526 O O . PRO A 1 200 ? 5.172 33.871 7.231 1.00 39.47 200 PRO A O 1
ATOM 1529 N N . GLY A 1 201 ? 6.376 32.824 5.629 1.00 55.84 201 GLY A N 1
ATOM 1530 C CA . GLY A 1 201 ? 7.479 33.776 5.612 1.00 55.84 201 GLY A CA 1
ATOM 1531 C C . GLY A 1 201 ? 6.955 35.180 5.324 1.00 55.84 201 GLY A C 1
ATOM 1532 O O . GLY A 1 201 ? 6.148 35.363 4.413 1.00 55.84 201 GLY A O 1
ATOM 1533 N N . LYS A 1 202 ? 7.381 36.129 6.160 1.00 37.53 202 LYS A N 1
ATOM 1534 C CA . LYS A 1 202 ? 7.228 37.568 5.932 1.00 37.53 202 LYS A CA 1
ATOM 1535 C C . LYS A 1 202 ? 8.049 38.023 4.733 1.00 37.53 202 LYS A C 1
ATOM 1537 O O . LYS A 1 202 ? 9.148 37.454 4.543 1.00 37.53 202 LYS A O 1
#

Sequence (202 aa):
MSYSPAYIPPPPAPARRGRSPWFFVGMGCLALVLLTFGLVGYGVYRGVSAYNQPVTNEEVVRSLGGIPLYPNAKLDLETTKATRAASGLTSMMMGKQTFAAAAFRVSVTPEVAVKWYDAELTRLGYVATRARQSSVGQKMENQTMHQYFNDKQKEIVMVQAGIAPDDGRDGRADSKDATMLIVMRLTGLPKPSELEPVTPGK